Protein AF-A0A7V9P3T2-F1 (afdb_monomer_lite)

Sequence (241 aa):
MASIGWVALALAVVCHLAKGAVRARAWRNVLAAAYPDVPIRWRSAFGAYAAGVGLNSILPARIGDLVRLYLMRRRIPGASYPTLASSLLVEAIFDTLVSALLVAWAIDEGLFPWLDVLPRLPSIDWLWAFHHPRAATTIVAVALAAGIALFAWAARHIEAFGRRLAQGVTILRTPREYARRVLAWQLVEWPLRLATLGLFLHAFDMPATVRSTLLTQATQSVATALPLTLAGIGTEQALLV

Structure (mmCIF, N/CA/C/O backbone):
data_AF-A0A7V9P3T2-F1
#
_entry.id   AF-A0A7V9P3T2-F1
#
loop_
_atom_site.group_PDB
_atom_site.id
_atom_site.type_symbol
_atom_site.label_atom_id
_atom_site.label_alt_id
_atom_site.label_comp_id
_atom_site.label_asym_id
_atom_site.label_entity_id
_atom_site.label_seq_id
_atom_site.pdbx_PDB_ins_code
_atom_site.Cartn_x
_atom_site.Cartn_y
_atom_site.Cartn_z
_atom_site.occupancy
_atom_site.B_iso_or_equiv
_atom_site.auth_seq_id
_atom_site.auth_comp_id
_atom_site.auth_asym_id
_atom_site.auth_atom_id
_atom_site.pdbx_PDB_model_num
ATOM 1 N N . MET A 1 1 ? 15.319 10.388 -33.286 1.00 43.91 1 MET A N 1
ATOM 2 C CA . MET A 1 1 ? 14.045 10.959 -32.800 1.00 43.91 1 MET A CA 1
ATOM 3 C C . MET A 1 1 ? 13.223 9.780 -32.317 1.00 43.91 1 MET A C 1
ATOM 5 O O . MET A 1 1 ? 12.891 8.952 -33.151 1.00 43.91 1 MET A O 1
ATOM 9 N N . ALA A 1 2 ? 13.038 9.624 -31.004 1.00 53.84 2 ALA A N 1
ATOM 10 C CA . ALA A 1 2 ? 12.325 8.477 -30.438 1.00 53.84 2 ALA A CA 1
ATOM 11 C C . ALA A 1 2 ? 10.870 8.501 -30.926 1.00 53.84 2 ALA A C 1
ATOM 13 O O . ALA A 1 2 ? 10.113 9.420 -30.601 1.00 53.84 2 ALA A O 1
ATOM 14 N N . SER A 1 3 ? 10.503 7.551 -31.784 1.00 76.00 3 SER A N 1
ATOM 15 C CA . SER A 1 3 ? 9.126 7.369 -32.223 1.00 76.00 3 SER A CA 1
ATOM 16 C C . SER A 1 3 ? 8.380 6.696 -31.082 1.00 76.00 3 SER A C 1
ATOM 18 O O . SER A 1 3 ? 8.405 5.477 -30.967 1.00 76.00 3 SER A O 1
ATOM 20 N N . ILE A 1 4 ? 7.747 7.496 -30.222 1.00 81.38 4 ILE A N 1
ATOM 21 C CA . ILE A 1 4 ? 6.973 6.985 -29.087 1.00 81.38 4 ILE A CA 1
ATOM 22 C C . ILE A 1 4 ? 6.003 5.911 -29.587 1.00 81.38 4 ILE A C 1
ATOM 24 O O . ILE A 1 4 ? 5.176 6.159 -30.471 1.00 81.38 4 ILE A O 1
ATOM 28 N N . GLY A 1 5 ? 6.087 4.721 -28.994 1.00 88.44 5 GLY A N 1
ATOM 29 C CA . GLY A 1 5 ? 5.186 3.613 -29.276 1.00 88.44 5 GLY A CA 1
ATOM 30 C C . GLY A 1 5 ? 3.797 3.891 -28.706 1.00 88.44 5 GLY A C 1
ATOM 31 O O . GLY A 1 5 ? 3.447 3.382 -27.645 1.00 88.44 5 GLY A O 1
ATOM 32 N N . TRP A 1 6 ? 2.987 4.697 -29.399 1.00 91.50 6 TRP A N 1
ATOM 33 C CA . TRP A 1 6 ? 1.676 5.161 -28.917 1.00 91.50 6 TRP A CA 1
ATOM 34 C C . TRP A 1 6 ? 0.730 4.030 -28.497 1.00 91.50 6 TRP A C 1
ATOM 36 O O . TRP A 1 6 ? -0.017 4.179 -27.531 1.00 91.50 6 TRP A O 1
ATOM 46 N N . VAL A 1 7 ? 0.786 2.882 -29.179 1.00 93.19 7 VAL A N 1
ATOM 47 C CA . VAL A 1 7 ? -0.008 1.694 -28.824 1.00 93.19 7 VAL A CA 1
ATOM 48 C C . VAL A 1 7 ? 0.447 1.115 -27.484 1.00 93.19 7 VAL A C 1
ATOM 50 O O . VAL A 1 7 ? -0.381 0.880 -26.605 1.00 93.19 7 VAL A O 1
ATOM 53 N N . ALA A 1 8 ? 1.756 0.930 -27.297 1.00 91.69 8 ALA A N 1
ATOM 54 C CA . ALA A 1 8 ? 2.320 0.445 -26.041 1.00 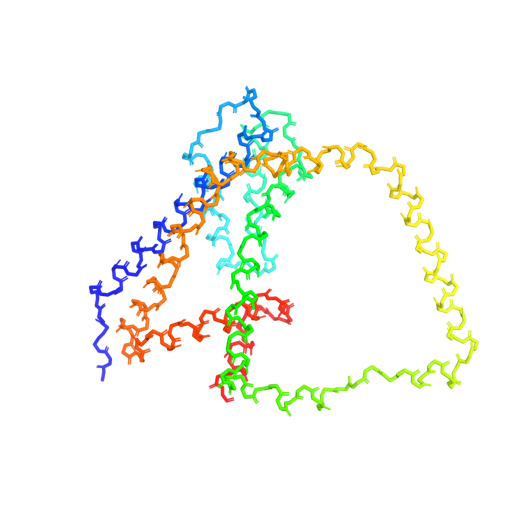91.69 8 ALA A CA 1
ATOM 55 C C . ALA A 1 8 ? 2.027 1.415 -24.889 1.00 91.69 8 ALA A C 1
ATOM 57 O O . ALA A 1 8 ? 1.647 0.982 -23.804 1.00 91.69 8 ALA A O 1
ATOM 58 N N . LEU A 1 9 ? 2.099 2.724 -25.151 1.00 93.62 9 LEU A N 1
ATOM 59 C CA . LEU A 1 9 ? 1.750 3.764 -24.188 1.00 93.62 9 LEU A CA 1
ATOM 60 C C . LEU A 1 9 ? 0.273 3.687 -23.773 1.00 93.62 9 LEU A C 1
ATOM 62 O O . LEU A 1 9 ? -0.038 3.699 -22.583 1.00 93.62 9 LEU A O 1
ATOM 66 N N . ALA A 1 10 ? -0.643 3.574 -24.737 1.00 95.31 10 ALA A N 1
ATOM 67 C CA . ALA A 1 10 ? -2.070 3.448 -24.454 1.00 95.31 10 ALA A CA 1
ATOM 68 C C . ALA A 1 10 ? -2.370 2.184 -23.632 1.00 95.31 10 ALA A C 1
ATOM 70 O O . ALA A 1 10 ? -3.098 2.249 -22.639 1.00 95.31 10 ALA A O 1
ATOM 71 N N . LEU A 1 11 ? -1.758 1.050 -23.988 1.00 95.56 11 LEU A N 1
ATOM 72 C CA . LEU A 1 11 ? -1.873 -0.191 -23.221 1.00 95.56 11 LEU A CA 1
ATOM 73 C C . LEU A 1 11 ? -1.298 -0.039 -21.806 1.00 95.56 11 LEU A C 1
ATOM 75 O O . LEU A 1 11 ? -1.935 -0.482 -20.852 1.00 95.56 11 LEU A O 1
ATOM 79 N N . ALA A 1 12 ? -0.156 0.639 -21.641 1.00 94.94 12 ALA A N 1
ATOM 80 C CA . ALA A 1 12 ? 0.434 0.912 -20.331 1.00 94.94 12 ALA A CA 1
ATOM 81 C C . ALA A 1 12 ? -0.528 1.712 -19.442 1.00 94.94 12 ALA A C 1
ATOM 83 O O . ALA A 1 12 ? -0.738 1.360 -18.281 1.00 94.94 12 ALA A O 1
ATOM 84 N N . VAL A 1 13 ? -1.173 2.746 -19.993 1.00 95.06 13 VAL A N 1
ATOM 85 C CA . VAL A 1 13 ? -2.175 3.552 -19.279 1.00 95.06 13 VAL A CA 1
ATOM 86 C C . VAL A 1 13 ? -3.391 2.709 -18.895 1.00 95.06 13 VAL A C 1
ATOM 88 O O . VAL A 1 13 ? -3.841 2.769 -17.750 1.00 95.06 13 VAL A O 1
ATOM 91 N N . VAL A 1 14 ? -3.906 1.878 -19.805 1.00 96.69 14 VAL A N 1
ATOM 92 C CA . VAL A 1 14 ? -5.032 0.977 -19.511 1.00 96.69 14 VAL A CA 1
ATOM 93 C C . VAL A 1 14 ? -4.665 -0.008 -18.398 1.00 96.69 14 VAL A C 1
ATOM 95 O O . VAL A 1 14 ? -5.421 -0.143 -17.434 1.00 96.69 14 VAL A O 1
ATOM 98 N N . CYS A 1 15 ? -3.491 -0.641 -18.471 1.00 95.94 15 CYS A N 1
ATOM 99 C CA . CYS A 1 15 ? -2.986 -1.522 -17.418 1.00 95.94 15 CYS A CA 1
ATOM 100 C C . CYS A 1 15 ? -2.821 -0.778 -16.087 1.00 95.94 15 CYS A C 1
ATOM 102 O O . CYS A 1 15 ? -3.213 -1.305 -15.045 1.00 95.94 15 CYS A O 1
ATOM 104 N N . HIS A 1 16 ? -2.328 0.463 -16.108 1.00 94.62 16 HIS A N 1
ATOM 105 C CA . HIS A 1 16 ? -2.166 1.288 -14.914 1.00 94.62 16 HIS A CA 1
ATOM 106 C C . HIS A 1 16 ? -3.511 1.588 -14.233 1.00 94.62 16 HIS A C 1
ATOM 108 O O . HIS A 1 16 ? -3.645 1.450 -13.013 1.00 94.62 16 HIS A O 1
ATOM 114 N N . LEU A 1 17 ? -4.530 1.954 -15.015 1.00 95.00 17 LEU A N 1
ATOM 115 C CA . LEU A 1 17 ? -5.881 2.205 -14.511 1.00 95.00 17 LEU A CA 1
ATOM 116 C C . LEU A 1 17 ? -6.535 0.917 -13.994 1.00 95.00 17 LEU A C 1
ATOM 118 O O . LEU A 1 17 ? -7.116 0.913 -12.905 1.00 95.00 17 LEU A O 1
ATOM 122 N N . ALA A 1 18 ? -6.390 -0.190 -14.729 1.00 96.25 18 ALA A N 1
ATOM 123 C CA . ALA A 1 18 ? -6.889 -1.503 -14.329 1.00 96.25 18 ALA A CA 1
ATOM 124 C C . ALA A 1 18 ? -6.252 -1.970 -13.011 1.00 96.25 18 ALA A C 1
ATOM 126 O O . ALA A 1 18 ? -6.956 -2.422 -12.106 1.00 96.25 18 ALA A O 1
ATOM 127 N N . LYS A 1 19 ? -4.939 -1.776 -12.855 1.00 95.00 19 LYS A N 1
ATOM 128 C CA . LYS A 1 19 ? -4.199 -2.038 -11.615 1.00 95.00 19 LYS A CA 1
ATOM 129 C C . LYS A 1 19 ? -4.803 -1.270 -10.438 1.00 95.00 19 LYS A C 1
ATOM 131 O O . LYS A 1 19 ? -5.097 -1.857 -9.398 1.00 95.00 19 LYS A O 1
ATOM 136 N N . GLY A 1 20 ? -5.062 0.030 -10.609 1.00 93.94 20 GLY A N 1
ATOM 137 C CA . GLY A 1 20 ? -5.717 0.855 -9.588 1.00 93.94 20 GLY A CA 1
ATOM 138 C C . GLY A 1 20 ? -7.140 0.389 -9.249 1.00 93.94 20 GLY A C 1
ATOM 139 O O . GLY A 1 20 ? -7.523 0.351 -8.079 1.00 93.94 20 GLY A O 1
ATOM 140 N N . ALA A 1 21 ? -7.913 -0.028 -10.253 1.00 95.44 21 ALA A N 1
ATOM 141 C CA . ALA A 1 21 ? -9.267 -0.561 -10.092 1.00 95.44 21 ALA A CA 1
ATOM 142 C C . ALA A 1 21 ? -9.299 -1.873 -9.288 1.00 95.44 21 ALA A C 1
ATOM 144 O O . ALA A 1 21 ? -10.095 -2.019 -8.349 1.00 95.44 21 ALA A O 1
ATOM 145 N N . VAL A 1 22 ? -8.400 -2.799 -9.625 1.00 96.06 22 VAL A N 1
ATOM 146 C CA . VAL A 1 22 ? -8.190 -4.071 -8.924 1.00 96.06 22 VAL A CA 1
ATOM 147 C C . VAL A 1 22 ? -7.754 -3.823 -7.482 1.00 96.06 22 VAL A C 1
ATOM 149 O O . VAL A 1 22 ? -8.324 -4.391 -6.549 1.00 96.06 22 VAL A O 1
ATOM 152 N N . ARG A 1 23 ? -6.817 -2.898 -7.269 1.00 94.69 23 ARG A N 1
ATOM 153 C CA . ARG A 1 23 ? -6.344 -2.548 -5.929 1.00 94.69 23 ARG A CA 1
ATOM 154 C C . ARG A 1 23 ? -7.435 -1.928 -5.061 1.00 94.69 23 ARG A C 1
ATOM 156 O O . ARG A 1 23 ? -7.653 -2.346 -3.927 1.00 94.69 23 ARG A O 1
ATOM 163 N N . ALA A 1 24 ? -8.229 -1.020 -5.623 1.00 95.00 24 ALA A N 1
ATOM 164 C CA . ALA A 1 24 ? -9.396 -0.475 -4.938 1.00 95.00 24 ALA A CA 1
ATOM 165 C C . ALA A 1 24 ? -10.433 -1.557 -4.580 1.00 95.00 24 ALA A C 1
ATOM 167 O O . ALA A 1 24 ? -11.120 -1.443 -3.560 1.00 95.00 24 ALA A O 1
ATOM 168 N N . ARG A 1 25 ? -10.557 -2.617 -5.395 1.00 96.31 25 ARG A N 1
ATOM 169 C CA . ARG A 1 25 ? -11.414 -3.776 -5.097 1.00 96.31 25 ARG A CA 1
ATOM 170 C C . ARG A 1 25 ? -10.887 -4.572 -3.905 1.00 96.31 25 ARG A C 1
ATOM 172 O O . ARG A 1 25 ? -11.691 -4.885 -3.025 1.00 96.31 25 ARG A O 1
ATOM 179 N N . ALA A 1 26 ? -9.582 -4.841 -3.856 1.00 95.62 26 ALA A N 1
ATOM 180 C CA . ALA A 1 26 ? -8.934 -5.516 -2.733 1.00 95.62 26 ALA A CA 1
ATOM 181 C C . ALA A 1 26 ? -9.177 -4.749 -1.424 1.00 95.62 26 ALA A C 1
ATOM 183 O O . ALA A 1 26 ? -9.746 -5.302 -0.481 1.00 95.62 26 ALA A O 1
ATOM 184 N N . TRP A 1 27 ? -8.887 -3.444 -1.404 1.00 95.44 27 TRP A N 1
ATOM 185 C CA . TRP A 1 27 ? -9.115 -2.613 -0.222 1.00 95.44 27 TRP A CA 1
ATOM 186 C C . TRP A 1 27 ? -10.574 -2.556 0.214 1.00 95.44 27 TRP A C 1
ATOM 188 O O . TRP A 1 27 ? -10.884 -2.677 1.397 1.00 95.44 27 TRP A O 1
ATOM 198 N N . ARG A 1 28 ? -11.502 -2.405 -0.739 1.00 96.12 28 ARG A N 1
ATOM 199 C CA . ARG A 1 28 ? -12.939 -2.423 -0.442 1.00 96.12 28 ARG A CA 1
ATOM 200 C C . ARG A 1 28 ? -13.341 -3.709 0.275 1.00 96.12 28 ARG A C 1
ATOM 202 O O . ARG A 1 28 ? -14.218 -3.660 1.131 1.00 96.12 28 ARG A O 1
ATOM 209 N N . ASN A 1 29 ? -12.737 -4.843 -0.073 1.00 96.25 29 ASN A N 1
ATOM 210 C CA . ASN A 1 29 ? -13.031 -6.118 0.570 1.00 96.25 29 ASN A CA 1
ATOM 211 C C . ASN A 1 29 ? -12.430 -6.207 1.983 1.00 96.25 29 ASN A C 1
ATOM 213 O O . ASN A 1 29 ? -13.098 -6.738 2.866 1.00 96.25 29 ASN A O 1
ATOM 217 N N . VAL A 1 30 ? -11.248 -5.622 2.224 1.00 95.25 30 VAL A N 1
ATOM 218 C CA . VAL A 1 30 ? -10.697 -5.451 3.585 1.00 95.25 30 VAL A CA 1
ATOM 219 C C . VAL A 1 30 ? -11.646 -4.604 4.437 1.00 95.25 30 VAL A C 1
ATOM 221 O O . VAL A 1 30 ? -12.038 -5.009 5.528 1.00 95.25 30 VAL A O 1
ATOM 224 N N . LEU A 1 31 ? -12.085 -3.456 3.915 1.00 95.06 31 LEU A N 1
ATOM 225 C CA . LEU A 1 31 ? -13.012 -2.572 4.621 1.00 95.06 31 LEU A CA 1
ATOM 226 C C . LEU A 1 31 ? -14.377 -3.223 4.866 1.00 95.06 31 LEU A C 1
ATOM 228 O O . LEU A 1 31 ? -14.964 -3.010 5.919 1.00 95.06 31 LEU A O 1
ATOM 232 N N . ALA A 1 32 ? -14.882 -4.018 3.919 1.00 94.69 32 ALA A N 1
ATOM 233 C CA . ALA A 1 32 ? -16.150 -4.730 4.074 1.00 94.69 32 ALA A CA 1
ATOM 234 C C . ALA A 1 32 ? -16.076 -5.815 5.160 1.00 94.69 32 ALA A C 1
ATOM 236 O O . ALA A 1 32 ? -17.080 -6.099 5.799 1.00 94.69 32 ALA A O 1
ATOM 237 N N . ALA A 1 33 ? -14.899 -6.401 5.390 1.00 94.00 33 ALA A N 1
ATOM 238 C CA . ALA A 1 33 ? -14.682 -7.304 6.517 1.00 94.00 33 ALA A CA 1
ATOM 239 C C . ALA A 1 33 ? -14.531 -6.556 7.853 1.00 94.00 33 ALA A C 1
ATOM 241 O O . ALA A 1 33 ? -14.942 -7.071 8.886 1.00 94.00 33 ALA A O 1
ATOM 242 N N . ALA A 1 34 ? -13.978 -5.338 7.843 1.00 93.25 34 ALA A N 1
ATOM 243 C CA . ALA A 1 34 ? -13.883 -4.490 9.034 1.00 93.25 34 ALA A CA 1
ATOM 244 C C . ALA A 1 34 ? -15.235 -3.861 9.441 1.00 93.25 34 ALA A C 1
ATOM 246 O O . ALA A 1 34 ? -15.457 -3.586 10.621 1.00 93.25 34 ALA A O 1
ATOM 247 N N . TYR A 1 35 ? -16.127 -3.626 8.473 1.00 94.25 35 TYR A N 1
ATOM 248 C CA . TYR A 1 35 ? -17.453 -3.025 8.650 1.00 94.25 35 TYR A CA 1
ATOM 249 C C . TYR A 1 35 ? -18.535 -3.878 7.960 1.00 94.25 35 TYR A C 1
ATOM 251 O O . TYR A 1 35 ? -19.027 -3.486 6.898 1.00 94.25 35 TYR A O 1
ATOM 259 N N . PRO A 1 36 ? -18.912 -5.037 8.535 1.00 91.56 36 PRO A N 1
ATOM 260 C CA . PRO A 1 36 ? -19.857 -5.965 7.906 1.00 91.56 36 PRO A CA 1
ATOM 261 C C . PRO A 1 36 ? -21.262 -5.370 7.730 1.00 91.56 36 PRO A C 1
ATOM 263 O O . PRO A 1 36 ? -21.936 -5.679 6.749 1.00 91.56 36 PRO A O 1
ATOM 266 N N . ASP A 1 37 ? -21.670 -4.465 8.622 1.00 91.81 37 ASP A N 1
ATOM 267 C CA . ASP A 1 37 ? -23.012 -3.865 8.627 1.00 91.81 37 ASP A CA 1
ATOM 268 C C . ASP A 1 37 ? -23.180 -2.721 7.613 1.00 91.81 37 ASP A C 1
ATOM 270 O O . ASP A 1 37 ? -24.283 -2.214 7.408 1.00 91.81 37 ASP A O 1
ATOM 274 N N . VAL A 1 38 ? -22.092 -2.281 6.965 1.00 91.50 38 VAL A N 1
ATOM 275 C CA . VAL A 1 38 ? -22.114 -1.141 6.041 1.00 91.50 38 VAL A CA 1
ATOM 276 C C . VAL A 1 38 ? -21.853 -1.611 4.607 1.00 91.50 38 VAL A C 1
ATOM 278 O O . VAL A 1 38 ? -20.759 -2.088 4.292 1.00 91.50 38 VAL A O 1
ATOM 281 N N . PRO A 1 39 ? -22.794 -1.413 3.664 1.00 90.38 39 PRO A N 1
ATOM 282 C CA . PRO A 1 39 ? -22.576 -1.778 2.270 1.00 90.38 39 PRO A CA 1
ATOM 283 C C . PRO A 1 39 ? -21.601 -0.806 1.585 1.00 90.38 39 PRO A C 1
ATOM 285 O O . PRO A 1 39 ? -21.973 0.260 1.091 1.00 90.38 39 PRO A O 1
ATOM 288 N N . ILE A 1 40 ? -20.327 -1.193 1.489 1.00 93.12 40 ILE A N 1
ATOM 289 C CA . ILE A 1 40 ? -19.298 -0.382 0.822 1.00 93.12 40 ILE A CA 1
ATOM 290 C C . ILE A 1 40 ? -19.362 -0.583 -0.695 1.00 93.12 40 ILE A C 1
ATOM 292 O O . ILE A 1 40 ? -19.045 -1.659 -1.217 1.00 93.12 40 ILE A O 1
ATOM 296 N N . ARG A 1 41 ? -19.736 0.475 -1.425 1.00 93.50 41 ARG A N 1
ATOM 297 C CA . ARG A 1 41 ? -19.789 0.488 -2.896 1.00 93.50 41 ARG A CA 1
ATOM 298 C C . ARG A 1 41 ? -18.379 0.547 -3.492 1.00 93.50 41 ARG A C 1
ATOM 300 O O . ARG A 1 41 ? -17.580 1.404 -3.124 1.00 93.50 41 ARG A O 1
ATOM 307 N N . TRP A 1 42 ? -18.093 -0.295 -4.488 1.00 93.94 42 TRP A N 1
ATOM 308 C CA . TRP A 1 42 ? -16.777 -0.320 -5.145 1.00 93.94 42 TRP A CA 1
ATOM 309 C C . TRP A 1 42 ? -16.389 1.028 -5.769 1.00 93.94 42 TRP A C 1
ATOM 311 O O . TRP A 1 42 ? -15.288 1.503 -5.526 1.00 93.94 42 TRP A O 1
ATOM 321 N N . ARG A 1 43 ? -17.321 1.704 -6.457 1.00 92.88 43 ARG A N 1
ATOM 322 C CA . ARG A 1 43 ? -17.104 3.052 -7.022 1.00 92.88 43 ARG A CA 1
ATOM 323 C C . ARG A 1 43 ? -16.627 4.081 -5.990 1.00 92.88 43 ARG A C 1
ATOM 325 O O . ARG A 1 43 ? -15.864 4.982 -6.313 1.00 92.88 43 ARG A O 1
ATOM 332 N N . SER A 1 44 ? -17.057 3.937 -4.737 1.00 91.94 44 SER A N 1
ATOM 333 C CA . SER A 1 44 ? -16.660 4.826 -3.648 1.00 91.94 44 SER A CA 1
ATOM 334 C C . SER A 1 44 ? -15.217 4.572 -3.212 1.00 91.94 44 SER A C 1
ATOM 336 O O . SER A 1 44 ? -14.480 5.532 -2.995 1.00 91.94 44 SER A O 1
ATOM 338 N N . ALA A 1 45 ? -14.818 3.300 -3.124 1.00 92.31 45 ALA A N 1
ATOM 339 C CA . ALA A 1 45 ? -13.438 2.901 -2.858 1.00 92.31 45 ALA A CA 1
ATOM 340 C C . ALA A 1 45 ? -12.506 3.267 -4.011 1.00 92.31 45 ALA A C 1
ATOM 342 O O . ALA A 1 45 ? -11.449 3.836 -3.767 1.00 92.31 45 ALA A O 1
ATOM 343 N N . PHE A 1 46 ? -12.933 3.032 -5.252 1.00 95.00 46 PHE A N 1
ATOM 344 C CA . PHE A 1 46 ? -12.181 3.412 -6.440 1.00 95.00 46 PHE A CA 1
ATOM 345 C C . PHE A 1 46 ? -11.975 4.923 -6.532 1.00 95.00 46 PHE A C 1
ATOM 347 O O . PHE A 1 46 ? -10.844 5.358 -6.685 1.00 95.00 46 PHE A O 1
ATOM 354 N N . GLY A 1 47 ? -13.021 5.734 -6.337 1.00 93.62 47 GLY A N 1
ATOM 355 C CA . GLY A 1 47 ? -12.877 7.193 -6.341 1.00 93.62 47 GLY A CA 1
ATOM 356 C C . GLY A 1 47 ? -11.949 7.712 -5.238 1.00 93.62 47 GLY A C 1
ATOM 357 O O . GLY A 1 47 ? -11.158 8.615 -5.482 1.00 93.62 47 GLY A O 1
ATOM 358 N N . ALA A 1 48 ? -11.994 7.118 -4.038 1.00 93.06 48 ALA A N 1
ATOM 359 C CA . ALA A 1 48 ? -11.067 7.472 -2.960 1.00 93.06 48 ALA A CA 1
ATOM 360 C C . ALA A 1 48 ? -9.622 7.048 -3.273 1.00 93.06 48 ALA A C 1
ATOM 362 O O . ALA A 1 48 ? -8.689 7.784 -2.970 1.00 93.06 48 ALA A O 1
ATOM 363 N N . TYR A 1 49 ? -9.443 5.882 -3.899 1.00 91.75 49 TYR A N 1
ATOM 364 C CA . TYR A 1 49 ? -8.141 5.387 -4.335 1.00 91.75 49 TYR A CA 1
ATOM 365 C C . TYR A 1 49 ? -7.547 6.262 -5.444 1.00 91.75 49 TYR A C 1
ATOM 367 O O . TYR A 1 49 ? -6.410 6.701 -5.330 1.00 91.75 49 TYR A O 1
ATOM 375 N N . ALA A 1 50 ? -8.332 6.570 -6.479 1.00 92.69 50 ALA A N 1
ATOM 376 C CA . ALA A 1 50 ? -7.925 7.418 -7.594 1.00 92.69 50 ALA A CA 1
ATOM 377 C C . ALA A 1 50 ? -7.556 8.833 -7.127 1.00 92.69 50 ALA A C 1
ATOM 379 O O . ALA A 1 50 ? -6.519 9.351 -7.531 1.00 92.69 50 ALA A O 1
ATOM 380 N N . ALA A 1 51 ? -8.344 9.424 -6.220 1.00 91.94 51 ALA A N 1
ATOM 381 C CA . ALA A 1 51 ? -8.013 10.709 -5.607 1.00 91.94 51 ALA A CA 1
ATOM 382 C C . ALA A 1 51 ? -6.695 10.648 -4.818 1.00 91.94 51 ALA A C 1
ATOM 384 O O . ALA A 1 51 ? -5.877 11.556 -4.921 1.00 91.94 51 ALA A O 1
ATOM 385 N N . GLY A 1 52 ? -6.463 9.565 -4.068 1.00 88.44 52 GLY A N 1
ATOM 386 C CA . GLY A 1 52 ? -5.210 9.366 -3.343 1.00 88.44 52 GLY A CA 1
ATOM 387 C C . GLY A 1 52 ? -4.003 9.219 -4.271 1.00 88.44 52 GLY A C 1
ATOM 388 O O . GLY A 1 52 ? -2.994 9.886 -4.070 1.00 88.44 52 GLY A O 1
ATOM 389 N N . VAL A 1 53 ? -4.112 8.407 -5.325 1.00 87.00 53 VAL A N 1
ATOM 390 C CA . VAL A 1 53 ? -3.043 8.241 -6.324 1.00 87.00 53 VAL A CA 1
ATOM 391 C C . VAL A 1 53 ? -2.746 9.556 -7.043 1.00 87.00 53 VAL A C 1
ATOM 393 O O . VAL A 1 53 ? -1.585 9.942 -7.123 1.00 87.00 53 VAL A O 1
ATOM 396 N N . GLY A 1 54 ? -3.777 10.270 -7.502 1.00 87.50 54 GLY A N 1
ATOM 397 C CA . GLY A 1 54 ? -3.605 11.560 -8.173 1.00 87.50 54 GLY A CA 1
ATOM 398 C C . GLY A 1 54 ? -3.032 12.643 -7.258 1.00 87.50 54 GLY A C 1
ATOM 399 O O . GLY A 1 54 ? -2.298 13.515 -7.710 1.00 87.50 54 GLY A O 1
ATOM 400 N N . LEU A 1 55 ? -3.307 12.585 -5.953 1.00 86.88 55 LEU A N 1
ATOM 401 C CA . LEU A 1 55 ? -2.681 13.512 -5.017 1.00 86.88 55 LEU A CA 1
ATOM 402 C C . LEU A 1 55 ? -1.228 13.132 -4.719 1.00 86.88 55 LEU A C 1
ATOM 404 O O . LEU A 1 55 ? -0.392 14.020 -4.605 1.00 86.88 55 LEU A O 1
ATOM 408 N N . ASN A 1 56 ? -0.907 11.838 -4.648 1.00 83.81 56 ASN A N 1
ATOM 409 C CA . ASN A 1 56 ? 0.468 11.363 -4.470 1.00 83.81 56 ASN A CA 1
ATOM 410 C C . ASN A 1 56 ? 1.384 11.710 -5.655 1.00 83.81 56 ASN A C 1
ATOM 412 O O . ASN A 1 56 ? 2.595 11.749 -5.471 1.00 83.81 56 ASN A O 1
ATOM 416 N N . SER A 1 57 ? 0.843 11.983 -6.849 1.00 83.06 57 SER A N 1
ATOM 417 C CA . SER A 1 57 ? 1.651 12.504 -7.963 1.00 83.06 57 SER A CA 1
ATOM 418 C C . SER A 1 57 ? 1.986 13.993 -7.840 1.00 83.06 57 SER A C 1
ATOM 420 O O . SER A 1 57 ? 2.836 14.476 -8.578 1.00 83.06 57 SER A O 1
ATOM 422 N N . ILE A 1 58 ? 1.323 14.726 -6.940 1.00 84.12 58 ILE A N 1
ATOM 423 C CA . ILE A 1 58 ? 1.533 16.169 -6.729 1.00 84.12 58 ILE A CA 1
ATOM 424 C C . ILE A 1 58 ? 2.248 16.421 -5.399 1.00 84.12 58 ILE A C 1
ATOM 426 O O . ILE A 1 58 ? 3.142 17.259 -5.318 1.00 84.12 58 ILE A O 1
ATOM 430 N N . LEU A 1 59 ? 1.839 15.713 -4.344 1.00 77.81 59 LEU A N 1
ATOM 431 C CA . LEU A 1 59 ? 2.294 15.934 -2.979 1.00 77.81 59 LEU A CA 1
ATOM 432 C C . LEU A 1 59 ? 3.202 14.793 -2.490 1.00 77.81 59 LEU A C 1
ATOM 434 O O . LEU A 1 59 ? 2.858 13.620 -2.662 1.00 77.81 59 LEU A O 1
ATOM 438 N N . PRO A 1 60 ? 4.324 15.114 -1.815 1.00 65.06 60 PRO A N 1
ATOM 439 C CA . PRO A 1 60 ? 5.222 14.115 -1.246 1.00 65.06 60 PRO A CA 1
ATOM 440 C C . PRO A 1 60 ? 4.623 13.434 0.001 1.00 65.06 60 PRO A C 1
ATOM 442 O O . PRO A 1 60 ? 3.517 13.738 0.445 1.00 65.06 60 PRO A O 1
ATOM 445 N N . ALA A 1 61 ? 5.375 12.497 0.587 1.00 65.19 61 ALA A N 1
ATOM 446 C CA . ALA A 1 61 ? 5.082 11.875 1.887 1.00 65.19 61 ALA A CA 1
ATOM 447 C C . ALA A 1 61 ? 3.738 11.119 1.991 1.00 65.19 61 ALA A C 1
ATOM 449 O O . ALA A 1 61 ? 3.158 11.019 3.070 1.00 65.19 61 ALA A O 1
ATOM 450 N N . ARG A 1 62 ? 3.245 10.551 0.881 1.00 73.25 62 ARG A N 1
ATOM 451 C CA . ARG A 1 62 ? 2.012 9.737 0.846 1.00 73.25 62 ARG A CA 1
ATOM 452 C C . ARG A 1 62 ? 0.765 10.479 1.353 1.00 73.25 62 ARG A C 1
ATOM 454 O O . ARG A 1 62 ? -0.172 9.857 1.857 1.00 73.25 62 ARG A O 1
ATOM 461 N N . ILE A 1 63 ? 0.715 11.806 1.203 1.00 78.69 63 ILE A N 1
ATOM 462 C CA . ILE A 1 63 ? -0.433 12.631 1.627 1.00 78.69 63 ILE A CA 1
ATOM 463 C C . ILE A 1 63 ? -1.739 12.172 0.952 1.00 78.69 63 ILE A C 1
ATOM 465 O O . ILE A 1 63 ? -2.817 12.241 1.549 1.00 78.69 63 ILE A O 1
ATOM 469 N N . GLY A 1 64 ? -1.658 11.616 -0.256 1.00 84.12 64 GLY A N 1
ATOM 470 C CA . GLY A 1 64 ? -2.788 10.998 -0.943 1.00 84.12 64 GLY A CA 1
ATOM 471 C C . GLY A 1 64 ? -3.455 9.863 -0.166 1.00 84.12 64 GLY A C 1
ATOM 472 O O . GLY A 1 64 ? -4.678 9.719 -0.232 1.00 84.12 64 GLY A O 1
ATOM 473 N N . ASP A 1 65 ? -2.712 9.107 0.645 1.00 86.25 65 ASP A N 1
ATOM 474 C CA . ASP A 1 65 ? -3.310 8.072 1.491 1.00 86.25 65 ASP A CA 1
ATOM 475 C C . ASP A 1 65 ? -4.164 8.677 2.608 1.00 86.25 65 ASP A C 1
ATOM 477 O O . ASP A 1 65 ? -5.236 8.152 2.908 1.00 86.25 65 ASP A O 1
ATOM 481 N N . LEU A 1 66 ? -3.767 9.823 3.171 1.00 88.88 66 LEU A N 1
ATOM 482 C CA . LEU A 1 66 ? -4.584 10.538 4.158 1.00 88.88 66 LEU A CA 1
ATOM 483 C C . LEU A 1 66 ? -5.908 11.000 3.548 1.00 88.88 66 LEU A C 1
ATOM 485 O O . LEU A 1 66 ? -6.960 10.861 4.175 1.00 88.88 66 LEU A O 1
ATOM 489 N N . VAL A 1 67 ? -5.885 11.482 2.304 1.00 91.50 67 VAL A N 1
ATOM 490 C CA . VAL A 1 67 ? -7.106 11.861 1.580 1.00 91.50 67 VAL A CA 1
ATOM 491 C C . VAL A 1 67 ? -7.983 10.648 1.303 1.00 91.50 67 VAL A C 1
ATOM 493 O O . VAL A 1 67 ? -9.192 10.695 1.539 1.00 91.50 67 VAL A O 1
ATOM 496 N N . ARG A 1 68 ? -7.393 9.526 0.888 1.00 92.69 68 ARG A N 1
ATOM 497 C CA . ARG A 1 68 ? -8.109 8.255 0.728 1.00 92.69 68 ARG A CA 1
ATOM 498 C C . ARG A 1 68 ? -8.798 7.829 2.033 1.00 92.69 68 ARG A C 1
ATOM 500 O O . ARG A 1 68 ? -9.976 7.458 2.002 1.00 92.69 68 ARG A O 1
ATOM 507 N N . LEU A 1 69 ? -8.110 7.924 3.175 1.00 92.31 69 LEU A N 1
ATOM 508 C CA . LEU A 1 69 ? -8.669 7.632 4.502 1.00 92.31 69 LEU A CA 1
ATOM 509 C C . LEU A 1 69 ? -9.801 8.599 4.872 1.00 92.31 69 LEU A C 1
ATOM 511 O O . LEU A 1 69 ? -10.870 8.163 5.297 1.00 92.31 69 LEU A O 1
ATOM 515 N N . TYR A 1 70 ? -9.599 9.898 4.666 1.00 93.31 70 TYR A N 1
ATOM 516 C CA . TYR A 1 70 ? -10.586 10.942 4.936 1.00 93.31 70 TYR A CA 1
ATOM 517 C C . TYR A 1 70 ? -11.876 10.754 4.127 1.00 93.31 70 TYR A C 1
ATOM 519 O O . TYR A 1 70 ? -12.981 10.774 4.681 1.00 93.31 70 TYR A O 1
ATOM 527 N N . LEU A 1 71 ? -11.750 10.507 2.819 1.00 94.19 71 LEU A N 1
ATOM 528 C CA . LEU A 1 71 ? -12.890 10.260 1.938 1.00 94.19 71 LEU A CA 1
ATOM 529 C C . LEU A 1 71 ? -13.670 9.024 2.383 1.00 94.19 71 LEU A C 1
ATOM 531 O O . LEU A 1 71 ? -14.901 9.039 2.384 1.00 94.19 71 LEU A O 1
ATOM 535 N N . MET A 1 72 ? -12.973 7.964 2.798 1.00 93.62 72 MET A N 1
ATOM 536 C CA . MET A 1 72 ? -13.626 6.740 3.251 1.00 93.62 72 MET A CA 1
ATOM 537 C C . MET A 1 72 ? -14.280 6.893 4.626 1.00 93.62 72 MET A C 1
ATOM 539 O O . MET A 1 72 ? -15.396 6.417 4.833 1.00 93.62 72 MET A O 1
ATOM 543 N N . ARG A 1 73 ? -13.655 7.643 5.539 1.00 93.75 73 ARG A N 1
ATOM 544 C CA . ARG A 1 73 ? -14.204 7.966 6.862 1.00 93.75 73 ARG A CA 1
ATOM 545 C C . ARG A 1 73 ? -15.551 8.680 6.784 1.00 93.75 73 ARG A C 1
ATOM 547 O O . ARG A 1 73 ? -16.407 8.429 7.630 1.00 93.75 73 ARG A O 1
ATOM 554 N N . ARG A 1 74 ? -15.739 9.550 5.785 1.00 92.50 74 ARG A N 1
ATOM 555 C CA . ARG A 1 74 ? -17.017 10.234 5.511 1.00 92.50 74 ARG A CA 1
ATOM 556 C C . ARG A 1 74 ? -18.076 9.320 4.892 1.00 92.50 74 ARG A C 1
ATOM 558 O O . ARG A 1 74 ? -19.260 9.614 4.994 1.00 92.50 74 ARG A O 1
ATOM 565 N N . ARG A 1 75 ? -17.663 8.236 4.231 1.00 90.31 75 ARG A N 1
ATOM 566 C CA . ARG A 1 75 ? -18.554 7.307 3.515 1.00 90.31 75 ARG A CA 1
ATOM 567 C C . ARG A 1 75 ? -19.018 6.134 4.378 1.00 90.31 75 ARG A C 1
ATOM 569 O O . ARG A 1 75 ? -20.043 5.542 4.060 1.00 90.31 75 ARG A O 1
ATOM 576 N N . ILE A 1 76 ? -18.267 5.784 5.421 1.00 91.50 76 ILE A N 1
ATOM 577 C CA . ILE A 1 76 ? -18.566 4.667 6.322 1.00 91.50 76 ILE A CA 1
ATOM 578 C C . ILE A 1 76 ? -19.009 5.232 7.684 1.00 91.50 76 ILE A C 1
ATOM 580 O O . ILE A 1 76 ? -18.174 5.771 8.424 1.00 91.50 76 ILE A O 1
ATOM 584 N N . PRO A 1 77 ? -20.305 5.131 8.037 1.00 89.69 77 PRO A N 1
ATOM 585 C CA . PRO A 1 77 ? -20.797 5.524 9.354 1.00 89.69 77 PRO A CA 1
ATOM 586 C C . PRO A 1 77 ? -20.066 4.762 10.463 1.00 89.69 77 PRO A C 1
ATOM 588 O O . PRO A 1 77 ? -19.786 3.575 10.330 1.00 89.69 77 PRO A O 1
ATOM 591 N N . GLY A 1 78 ? -19.705 5.453 11.546 1.00 87.00 78 GLY A N 1
ATOM 592 C CA . GLY A 1 78 ? -18.985 4.837 12.668 1.00 87.00 78 GLY A CA 1
ATOM 593 C C . GLY A 1 78 ? -17.529 4.442 12.387 1.00 87.00 78 GLY A C 1
ATOM 594 O O . GLY A 1 78 ? -16.871 3.917 13.284 1.00 87.00 78 GLY A O 1
ATOM 595 N N . ALA A 1 79 ? -16.987 4.713 11.190 1.00 91.06 79 ALA A N 1
ATOM 596 C CA . ALA A 1 79 ? -15.593 4.390 10.913 1.00 91.06 79 ALA A CA 1
ATOM 597 C C . ALA A 1 79 ? -14.621 5.158 11.817 1.00 91.06 79 ALA A C 1
ATOM 599 O O . ALA A 1 79 ? -14.941 6.211 12.360 1.00 91.06 79 ALA A O 1
ATOM 600 N N . SER A 1 80 ? -13.401 4.656 11.979 1.00 90.88 80 SER A N 1
ATOM 601 C CA . SER A 1 80 ? -12.363 5.340 12.751 1.00 90.88 80 SER A CA 1
ATOM 602 C C . SER A 1 80 ? -11.072 5.409 11.942 1.00 90.88 80 SER A C 1
ATOM 604 O O . SER A 1 80 ? -10.765 4.480 11.196 1.00 90.88 80 SER A O 1
ATOM 606 N N . TYR A 1 81 ? -10.309 6.501 12.066 1.00 88.81 81 TYR A N 1
ATOM 607 C CA . TYR A 1 81 ? -9.016 6.617 11.382 1.00 88.81 81 TYR A CA 1
ATOM 608 C C . TYR A 1 81 ? -8.063 5.455 11.702 1.00 88.81 81 TYR A C 1
ATOM 610 O O . TYR A 1 81 ? -7.481 4.936 10.756 1.00 88.81 81 TYR A O 1
ATOM 618 N N . PRO A 1 82 ? -7.953 4.965 12.957 1.00 86.50 82 PRO A N 1
ATOM 619 C CA . PRO A 1 82 ? -7.128 3.794 13.255 1.00 86.50 82 PRO A CA 1
ATOM 620 C C . PRO A 1 82 ? -7.564 2.536 12.491 1.00 86.50 82 PRO A C 1
ATOM 622 O O . PRO A 1 82 ? -6.724 1.830 11.938 1.00 86.50 82 PRO A O 1
ATOM 625 N N . THR A 1 83 ? -8.869 2.268 12.391 1.00 90.44 83 THR A N 1
ATOM 626 C CA . THR A 1 83 ? -9.393 1.114 11.635 1.00 90.44 83 THR A CA 1
ATOM 627 C C . THR A 1 83 ? -9.109 1.236 10.141 1.00 90.44 83 THR A C 1
ATOM 629 O O . THR A 1 83 ? -8.683 0.281 9.498 1.00 90.44 83 THR A O 1
ATOM 632 N N . LEU A 1 84 ? -9.301 2.428 9.573 1.00 91.88 84 LEU A N 1
ATOM 633 C CA . LEU A 1 84 ? -9.021 2.656 8.159 1.00 91.88 84 LEU A CA 1
ATOM 634 C C . LEU A 1 84 ? -7.512 2.594 7.870 1.00 91.88 84 LEU A C 1
ATOM 636 O O . LEU A 1 84 ? -7.115 1.978 6.887 1.00 91.88 84 LEU A O 1
ATOM 640 N N . ALA A 1 85 ? -6.666 3.159 8.732 1.00 87.19 85 ALA A N 1
ATOM 641 C CA . ALA A 1 85 ? -5.212 3.108 8.583 1.00 87.19 85 ALA A CA 1
ATOM 642 C C . ALA A 1 85 ? -4.676 1.672 8.700 1.00 87.19 85 ALA A C 1
ATOM 644 O O . ALA A 1 85 ? -3.908 1.225 7.854 1.00 87.19 85 ALA A O 1
ATOM 645 N N . SER A 1 86 ? -5.143 0.908 9.690 1.00 82.75 86 SER A N 1
ATOM 646 C CA . SER A 1 86 ? -4.774 -0.508 9.838 1.00 82.75 86 SER A CA 1
ATOM 647 C C . SER A 1 86 ? -5.256 -1.379 8.674 1.00 82.75 86 SER A C 1
ATOM 649 O O . SER A 1 86 ? -4.558 -2.314 8.294 1.00 82.75 86 SER A O 1
ATOM 651 N N . SER A 1 87 ? -6.376 -1.039 8.024 1.00 91.12 87 SER A N 1
ATOM 652 C CA . SER A 1 87 ? -6.798 -1.723 6.791 1.00 91.12 87 SER A CA 1
ATOM 653 C C . SER A 1 87 ? -5.810 -1.544 5.626 1.00 91.12 87 SER A C 1
ATOM 655 O O . SER A 1 87 ? -5.704 -2.429 4.781 1.00 91.12 87 SER A O 1
ATOM 657 N N . LEU A 1 88 ? -5.054 -0.436 5.588 1.00 86.44 88 LEU A N 1
ATOM 658 C CA . LEU A 1 88 ? -3.993 -0.232 4.594 1.00 86.44 88 LEU A CA 1
ATOM 659 C C . LEU A 1 88 ? -2.779 -1.126 4.872 1.00 86.44 88 LEU A C 1
ATOM 661 O O . LEU A 1 88 ? -2.120 -1.560 3.930 1.00 86.44 88 LEU A O 1
ATOM 665 N N . LEU A 1 89 ? -2.502 -1.442 6.145 1.00 79.94 89 LEU A N 1
ATOM 666 C CA . LEU A 1 89 ? -1.438 -2.385 6.509 1.00 79.94 89 LEU A CA 1
ATOM 667 C C . LEU A 1 89 ? -1.737 -3.785 5.971 1.00 79.94 89 LEU A C 1
ATOM 669 O O . LEU A 1 89 ? -0.825 -4.449 5.495 1.00 79.94 89 LEU A O 1
ATOM 673 N N . VAL A 1 90 ? -3.007 -4.207 5.979 1.00 85.50 90 VAL A N 1
ATOM 674 C CA . VAL A 1 90 ? -3.420 -5.492 5.390 1.00 85.50 90 VAL A CA 1
ATOM 675 C C . VAL A 1 90 ? -3.024 -5.581 3.919 1.00 85.50 90 VAL A C 1
ATOM 677 O O . VAL A 1 90 ? -2.501 -6.605 3.492 1.00 85.50 90 VAL A O 1
ATOM 680 N N . GLU A 1 91 ? -3.239 -4.510 3.150 1.00 82.75 91 GLU A N 1
ATOM 681 C CA . GLU A 1 91 ? -2.797 -4.470 1.754 1.00 82.75 91 GLU A CA 1
ATOM 682 C C . GLU A 1 91 ? -1.267 -4.508 1.659 1.00 82.75 91 GLU A C 1
ATOM 684 O O . GLU A 1 91 ? -0.716 -5.256 0.855 1.00 82.75 91 GLU A O 1
ATOM 689 N N . ALA A 1 92 ? -0.582 -3.744 2.513 1.00 80.44 92 ALA A N 1
ATOM 690 C CA . ALA A 1 92 ? 0.869 -3.633 2.487 1.00 80.44 92 ALA A CA 1
ATOM 691 C C . ALA A 1 92 ? 1.591 -4.954 2.795 1.00 80.44 92 ALA A C 1
ATOM 693 O O . ALA A 1 92 ? 2.660 -5.170 2.242 1.00 80.44 92 ALA A O 1
ATOM 694 N N . ILE A 1 93 ? 1.035 -5.848 3.625 1.00 80.50 93 ILE A N 1
ATOM 695 C CA . ILE A 1 93 ? 1.699 -7.112 4.006 1.00 80.50 93 ILE A CA 1
ATOM 696 C C . ILE A 1 93 ? 2.122 -7.911 2.773 1.00 80.50 93 ILE A C 1
ATOM 698 O O . ILE A 1 93 ? 3.291 -8.265 2.639 1.00 80.50 93 ILE A O 1
ATOM 702 N N . PHE A 1 94 ? 1.187 -8.180 1.861 1.00 83.69 94 PHE A N 1
ATOM 703 C CA . PHE A 1 94 ? 1.492 -8.973 0.675 1.00 83.69 94 PHE A CA 1
ATOM 704 C C . PHE A 1 94 ? 2.468 -8.253 -0.260 1.00 83.69 94 PHE A C 1
ATOM 706 O O . PHE A 1 94 ? 3.426 -8.860 -0.730 1.00 83.69 94 PHE A O 1
ATOM 713 N N . ASP A 1 95 ? 2.270 -6.955 -0.494 1.00 83.50 95 ASP A N 1
ATOM 714 C CA . ASP A 1 95 ? 3.143 -6.202 -1.398 1.00 83.50 95 ASP A CA 1
ATOM 715 C C . ASP A 1 95 ? 4.567 -6.096 -0.875 1.00 83.50 95 ASP A C 1
ATOM 717 O O . ASP A 1 95 ? 5.511 -6.185 -1.657 1.00 83.50 95 ASP A O 1
ATOM 721 N N . THR A 1 96 ? 4.722 -5.911 0.436 1.00 74.62 96 THR A N 1
ATOM 722 C CA . THR A 1 96 ? 6.023 -5.876 1.097 1.00 74.62 96 THR A CA 1
ATOM 723 C C . THR A 1 96 ? 6.699 -7.232 0.996 1.00 74.62 96 THR A C 1
ATOM 725 O O . THR A 1 96 ? 7.883 -7.274 0.690 1.00 74.62 96 THR A O 1
ATOM 728 N N . LEU A 1 97 ? 5.970 -8.339 1.176 1.00 79.88 97 LEU A N 1
ATOM 729 C CA . LEU A 1 97 ? 6.530 -9.683 1.013 1.00 79.88 97 LEU A CA 1
ATOM 730 C C . LEU A 1 97 ? 7.013 -9.928 -0.420 1.00 79.88 97 LEU A C 1
ATOM 732 O O . LEU A 1 97 ? 8.158 -10.322 -0.614 1.00 79.88 97 LEU A O 1
ATOM 736 N N . VAL A 1 98 ? 6.180 -9.656 -1.429 1.00 84.19 98 VAL A N 1
ATOM 737 C CA . VAL A 1 98 ? 6.569 -9.849 -2.837 1.00 84.19 98 VAL A CA 1
ATOM 738 C C . VAL A 1 98 ? 7.710 -8.908 -3.227 1.00 84.19 98 VAL A C 1
ATOM 740 O O . VAL A 1 98 ? 8.655 -9.331 -3.886 1.00 84.19 98 VAL A O 1
ATOM 743 N N . SER A 1 99 ? 7.672 -7.655 -2.771 1.00 76.94 99 SER A N 1
ATOM 744 C CA . SER A 1 99 ? 8.759 -6.697 -2.990 1.00 76.94 99 SER A CA 1
ATOM 745 C C . SER A 1 99 ? 10.055 -7.138 -2.319 1.00 76.94 99 SER A C 1
ATOM 747 O O . SER A 1 99 ? 11.109 -7.018 -2.926 1.00 76.94 99 SER A O 1
ATOM 749 N N . ALA A 1 100 ? 9.994 -7.663 -1.095 1.00 73.75 100 ALA A N 1
ATOM 750 C CA . ALA A 1 100 ? 11.164 -8.160 -0.380 1.00 73.75 100 ALA A CA 1
ATOM 751 C C . ALA A 1 100 ? 11.772 -9.375 -1.085 1.00 73.75 100 ALA A C 1
ATOM 753 O O . ALA A 1 100 ? 12.986 -9.429 -1.239 1.00 73.75 100 ALA A O 1
ATOM 754 N N . LEU A 1 101 ? 10.945 -10.308 -1.572 1.00 80.62 101 LEU A N 1
ATOM 755 C CA . LEU A 1 101 ? 11.410 -11.441 -2.378 1.00 80.62 101 LEU A CA 1
ATOM 756 C C . LEU A 1 101 ? 12.064 -10.976 -3.684 1.00 80.62 101 LEU A C 1
ATOM 758 O O . LEU A 1 101 ? 13.117 -11.482 -4.056 1.00 80.62 101 LEU A O 1
ATOM 762 N N . LEU A 1 102 ? 11.470 -9.987 -4.355 1.00 82.56 102 LEU A N 1
ATOM 763 C CA . LEU A 1 102 ? 12.017 -9.418 -5.584 1.00 82.56 102 LEU A CA 1
ATOM 764 C C . LEU A 1 102 ? 13.354 -8.702 -5.346 1.00 82.56 102 LEU A C 1
ATOM 766 O O . LEU A 1 102 ? 14.286 -8.858 -6.128 1.00 82.56 102 LEU A O 1
ATOM 770 N N . VAL A 1 103 ? 13.457 -7.935 -4.260 1.00 74.50 103 VAL A N 1
ATOM 771 C CA . VAL A 1 103 ? 14.699 -7.272 -3.844 1.00 74.50 103 VAL A CA 1
ATOM 772 C C . VAL A 1 103 ? 15.756 -8.308 -3.466 1.00 74.50 103 VAL A C 1
ATOM 774 O O . VAL A 1 103 ? 16.893 -8.175 -3.898 1.00 74.50 103 VAL A O 1
ATOM 777 N N . ALA A 1 104 ? 15.395 -9.358 -2.724 1.00 72.56 104 ALA A N 1
ATOM 778 C CA . ALA A 1 104 ? 16.313 -10.440 -2.371 1.00 72.56 104 ALA A CA 1
ATOM 779 C C . ALA A 1 104 ? 16.858 -11.156 -3.615 1.00 72.56 104 ALA A C 1
ATOM 781 O O . ALA A 1 104 ? 18.062 -11.368 -3.710 1.00 72.56 104 ALA A O 1
ATOM 782 N N . TRP A 1 105 ? 15.999 -11.447 -4.597 1.00 83.12 105 TRP A N 1
ATOM 783 C CA . TRP A 1 105 ? 16.423 -11.986 -5.891 1.00 83.12 105 TRP A CA 1
ATOM 784 C C . TRP A 1 105 ? 17.377 -11.036 -6.634 1.00 83.12 105 TRP A C 1
ATOM 786 O O . TRP A 1 105 ? 18.402 -11.468 -7.147 1.00 83.12 105 TRP A O 1
ATOM 796 N N . ALA A 1 106 ? 17.088 -9.731 -6.656 1.00 76.00 106 ALA A N 1
ATOM 797 C CA . ALA A 1 106 ? 17.966 -8.754 -7.301 1.00 76.00 106 ALA A CA 1
ATOM 798 C C . ALA A 1 106 ? 19.340 -8.633 -6.607 1.00 76.00 106 ALA A C 1
ATOM 800 O O . ALA A 1 106 ? 20.346 -8.404 -7.280 1.00 76.00 106 ALA A O 1
ATOM 801 N N . ILE A 1 107 ? 19.393 -8.805 -5.280 1.00 72.31 107 ILE A N 1
ATOM 802 C CA . ILE A 1 107 ? 20.647 -8.860 -4.512 1.00 72.31 107 ILE A CA 1
ATOM 803 C C . ILE A 1 107 ? 21.450 -10.115 -4.876 1.00 72.31 107 ILE A C 1
ATOM 805 O O . ILE A 1 107 ? 22.646 -10.001 -5.128 1.00 72.31 107 ILE A O 1
ATOM 809 N N . ASP A 1 108 ? 20.803 -11.282 -4.927 1.00 73.31 108 ASP A N 1
ATOM 810 C CA . ASP A 1 108 ? 21.438 -12.569 -5.259 1.00 73.31 108 ASP A CA 1
ATOM 811 C C . ASP A 1 108 ? 22.082 -12.556 -6.658 1.00 73.31 108 ASP A C 1
ATOM 813 O O . ASP A 1 108 ? 23.199 -13.024 -6.853 1.00 73.31 108 ASP A O 1
ATOM 817 N N . GLU A 1 109 ? 21.429 -11.900 -7.616 1.00 77.69 109 GLU A N 1
ATOM 818 C CA . GLU A 1 109 ? 21.926 -11.710 -8.985 1.00 77.69 109 GLU A CA 1
ATOM 819 C C . GLU A 1 109 ? 23.021 -10.626 -9.116 1.00 77.69 109 GLU A C 1
ATOM 821 O O . GLU A 1 109 ? 23.488 -10.344 -10.224 1.00 77.69 109 GLU A O 1
ATOM 826 N N . GLY A 1 110 ? 23.414 -9.970 -8.016 1.00 68.25 110 GLY A N 1
ATOM 827 C CA . GLY A 1 110 ? 24.434 -8.913 -8.013 1.00 68.25 110 GLY A CA 1
ATOM 828 C C . GLY A 1 110 ? 24.015 -7.645 -8.764 1.00 68.25 110 GLY A C 1
ATOM 829 O O . GLY A 1 110 ? 24.857 -6.912 -9.278 1.00 68.25 110 GLY A O 1
ATOM 830 N N . LEU A 1 111 ? 22.709 -7.379 -8.867 1.00 69.44 111 LEU A N 1
ATOM 831 C CA . LEU A 1 111 ? 22.161 -6.333 -9.736 1.00 69.44 111 LEU A CA 1
ATOM 832 C C . LEU A 1 111 ? 22.106 -4.936 -9.100 1.00 69.44 111 LEU A C 1
ATOM 834 O O . LEU A 1 111 ? 21.662 -3.982 -9.741 1.00 69.44 111 LEU A O 1
ATOM 838 N N . PHE A 1 112 ? 22.557 -4.806 -7.852 1.00 64.12 112 PHE A N 1
ATOM 839 C CA . PHE A 1 112 ? 22.561 -3.558 -7.096 1.00 64.12 112 PHE A CA 1
ATOM 840 C C . PHE A 1 112 ? 23.994 -3.052 -6.848 1.00 64.12 112 PHE A C 1
ATOM 842 O O . PHE A 1 112 ? 24.572 -3.344 -5.800 1.00 64.12 112 PHE A O 1
ATOM 849 N N . PRO A 1 113 ? 24.565 -2.252 -7.775 1.00 56.69 113 PRO A N 1
ATOM 850 C CA . PRO A 1 113 ? 25.954 -1.775 -7.701 1.00 56.69 113 PRO A CA 1
ATOM 851 C C . PRO A 1 113 ? 26.261 -0.840 -6.514 1.00 56.69 113 PRO A C 1
ATOM 853 O O . PRO A 1 113 ? 27.418 -0.567 -6.216 1.00 56.69 113 PRO A O 1
ATOM 856 N N . TRP A 1 114 ? 25.250 -0.344 -5.797 1.00 57.03 114 TRP A N 1
ATOM 857 C CA . TRP A 1 114 ? 25.430 0.527 -4.626 1.00 57.03 114 TRP A CA 1
ATOM 858 C C . TRP A 1 114 ? 25.626 -0.225 -3.305 1.00 57.03 114 TRP A C 1
ATOM 860 O O . TRP A 1 114 ? 25.949 0.407 -2.295 1.00 57.03 114 TRP A O 1
ATOM 870 N N . LEU A 1 115 ? 25.436 -1.552 -3.265 1.00 53.34 115 LEU A N 1
ATOM 871 C CA . LEU A 1 115 ? 25.734 -2.332 -2.056 1.00 53.34 115 LEU A CA 1
ATOM 872 C C . LEU A 1 115 ? 27.222 -2.221 -1.676 1.00 53.34 115 LEU A C 1
ATOM 874 O O . LEU A 1 115 ? 27.548 -2.208 -0.492 1.00 53.34 115 LEU A O 1
ATOM 878 N N . ASP A 1 116 ? 28.093 -1.988 -2.660 1.00 54.53 116 ASP A N 1
ATOM 879 C CA . ASP A 1 116 ? 29.531 -1.731 -2.490 1.00 54.53 116 ASP A CA 1
ATOM 880 C C . ASP A 1 116 ? 29.848 -0.349 -1.872 1.00 54.53 116 ASP A C 1
ATOM 882 O O . ASP A 1 116 ? 30.997 -0.039 -1.524 1.00 54.53 116 ASP A O 1
ATOM 886 N N . VAL A 1 117 ? 28.832 0.510 -1.735 1.00 53.00 117 VAL A N 1
ATOM 887 C CA . VAL A 1 117 ? 28.926 1.870 -1.180 1.00 53.00 117 VAL A CA 1
ATOM 888 C C . VAL A 1 117 ? 28.368 1.940 0.250 1.00 53.00 117 VAL A C 1
ATOM 890 O O . VAL A 1 117 ? 28.775 2.816 1.013 1.00 53.00 117 VAL A O 1
ATOM 893 N N . LEU A 1 118 ? 27.529 0.982 0.675 1.00 51.72 118 LEU A N 1
ATOM 894 C CA . LEU A 1 118 ? 27.034 0.873 2.061 1.00 51.72 118 LEU A CA 1
ATOM 895 C C . LEU A 1 118 ? 28.152 0.852 3.127 1.00 51.72 118 LEU A C 1
ATOM 897 O O . LEU A 1 118 ? 27.980 1.527 4.143 1.00 51.72 118 LEU A O 1
ATOM 901 N N . PRO A 1 119 ? 29.310 0.184 2.923 1.00 54.22 119 PRO A N 1
ATOM 902 C CA . PRO A 1 119 ? 30.419 0.208 3.883 1.00 54.22 119 PRO A CA 1
ATOM 903 C C . PRO A 1 119 ? 31.087 1.583 4.051 1.00 54.22 119 PRO A C 1
ATOM 905 O O . PRO A 1 119 ? 31.895 1.753 4.958 1.00 54.22 119 PRO A O 1
ATOM 908 N N . ARG A 1 120 ? 30.799 2.550 3.165 1.00 48.50 120 ARG A N 1
ATOM 909 C CA . ARG A 1 120 ? 31.390 3.903 3.163 1.00 48.50 120 ARG A CA 1
ATOM 910 C C . ARG A 1 120 ? 30.454 4.971 3.720 1.00 48.50 120 ARG A C 1
ATOM 912 O O . ARG A 1 120 ? 30.849 6.132 3.812 1.00 48.50 120 ARG A O 1
ATOM 919 N N . LEU A 1 121 ? 29.220 4.608 4.070 1.00 44.88 121 LEU A N 1
ATOM 920 C CA . LEU A 1 121 ? 28.358 5.499 4.835 1.00 44.88 121 LEU A CA 1
ATOM 921 C C . LEU A 1 121 ? 28.954 5.667 6.237 1.00 44.88 121 LEU A C 1
ATOM 923 O O . LEU A 1 121 ? 29.472 4.690 6.781 1.00 44.88 121 LEU A O 1
ATOM 927 N N . PRO A 1 122 ? 28.895 6.874 6.830 1.00 44.16 122 PRO A N 1
ATOM 928 C CA . PRO A 1 122 ? 29.375 7.090 8.185 1.00 44.16 122 PRO A CA 1
ATOM 929 C C . PRO A 1 122 ? 28.654 6.117 9.119 1.00 44.16 122 PRO A C 1
ATOM 931 O O . PRO A 1 122 ? 27.455 6.239 9.377 1.00 44.16 122 PRO A O 1
ATOM 934 N N . SER A 1 123 ? 29.386 5.105 9.579 1.00 48.31 123 SER A N 1
ATOM 935 C CA . SER A 1 123 ? 28.926 4.174 10.594 1.00 48.31 123 SER A CA 1
ATOM 936 C C . SER A 1 123 ? 28.575 4.981 11.835 1.00 48.31 123 SER A C 1
ATOM 938 O O . SER A 1 123 ? 29.358 5.836 12.247 1.00 48.31 123 SER A O 1
ATOM 940 N N . ILE A 1 124 ? 27.409 4.717 12.427 1.00 45.03 124 ILE A N 1
ATOM 941 C CA . ILE A 1 124 ? 27.057 5.254 13.744 1.00 45.03 124 ILE A CA 1
ATOM 9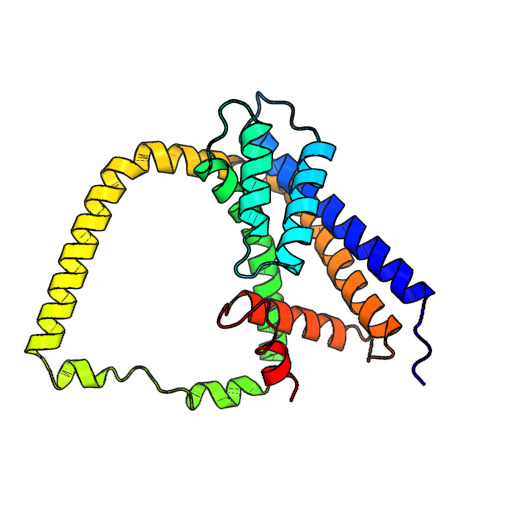42 C C . ILE A 1 124 ? 28.222 4.935 14.682 1.00 45.03 124 ILE A C 1
ATOM 944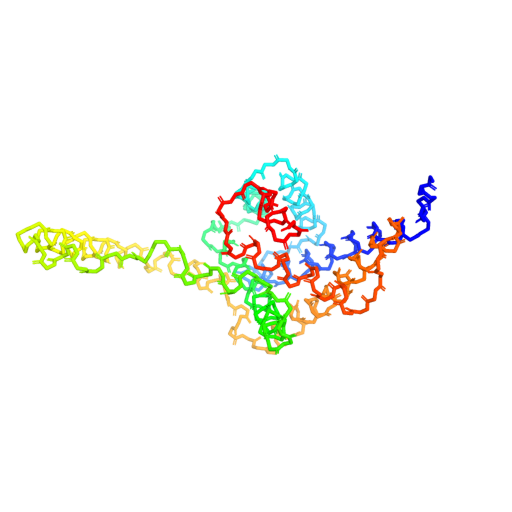 O O . ILE A 1 124 ? 28.542 3.766 14.905 1.00 45.03 124 ILE A O 1
ATOM 948 N N . ASP A 1 125 ? 28.888 5.982 15.164 1.00 49.97 125 ASP A N 1
ATOM 949 C CA . ASP A 1 125 ? 30.109 5.861 15.946 1.00 49.97 125 ASP A CA 1
ATOM 950 C C . ASP A 1 125 ? 29.746 5.445 17.376 1.00 49.97 125 ASP A C 1
ATOM 952 O O . ASP A 1 125 ? 29.584 6.264 18.284 1.00 49.97 125 ASP A O 1
ATOM 956 N N . TRP A 1 126 ? 29.535 4.141 17.574 1.00 48.84 126 TRP A N 1
ATOM 957 C CA . TRP A 1 126 ? 29.192 3.556 18.874 1.00 48.84 126 TRP A CA 1
ATOM 958 C C . TRP A 1 126 ? 30.267 3.839 19.943 1.00 48.84 126 TRP A C 1
ATOM 960 O O . TRP A 1 126 ? 29.975 3.754 21.138 1.00 48.84 126 TRP A O 1
ATOM 970 N N . LEU A 1 127 ? 31.483 4.243 19.538 1.00 52.03 127 LEU A N 1
ATOM 971 C CA . LEU A 1 127 ? 32.562 4.674 20.433 1.00 52.03 127 LEU A CA 1
ATOM 972 C C . LEU A 1 127 ? 32.288 6.017 21.131 1.00 52.03 127 LEU A C 1
ATOM 974 O O . LEU A 1 127 ? 32.819 6.247 22.219 1.00 52.03 127 LEU A O 1
ATOM 978 N N . TRP A 1 128 ? 31.420 6.882 20.591 1.00 62.50 128 TRP A N 1
ATOM 979 C CA . TRP A 1 128 ? 31.050 8.154 21.231 1.00 62.50 128 TRP A CA 1
ATOM 980 C C . TRP A 1 128 ? 30.496 7.956 22.654 1.00 62.50 128 TRP A C 1
ATOM 982 O O . TRP A 1 128 ? 30.825 8.715 23.573 1.00 62.50 128 TRP A O 1
ATOM 992 N N . ALA A 1 129 ? 29.715 6.887 22.853 1.00 51.94 129 ALA A N 1
ATOM 993 C CA . ALA A 1 129 ? 29.120 6.537 24.141 1.00 51.94 129 ALA A CA 1
ATOM 994 C C . ALA A 1 129 ? 30.168 6.136 25.197 1.00 51.94 129 ALA A C 1
ATOM 996 O O . ALA A 1 129 ? 29.968 6.395 26.385 1.00 51.94 129 ALA A O 1
ATOM 997 N N . PHE A 1 130 ? 31.302 5.564 24.774 1.00 54.31 130 PHE A N 1
ATOM 998 C CA . PHE A 1 130 ? 32.415 5.206 25.659 1.00 54.31 130 PHE A CA 1
ATOM 999 C C . PHE A 1 130 ? 33.260 6.424 26.065 1.00 54.31 130 PHE A C 1
ATOM 1001 O O . PHE A 1 130 ? 33.767 6.467 27.184 1.00 54.31 130 PHE A O 1
ATOM 1008 N N . HIS A 1 131 ? 33.367 7.444 25.205 1.00 63.84 131 HIS A N 1
ATOM 1009 C CA . HIS A 1 131 ? 34.115 8.675 25.499 1.00 63.84 131 HIS A CA 1
ATOM 1010 C C . HIS A 1 131 ? 33.359 9.669 26.398 1.00 63.84 131 HIS A C 1
ATOM 1012 O O . HIS A 1 131 ? 33.988 10.500 27.052 1.00 63.84 131 HIS A O 1
ATOM 1018 N N . HIS A 1 132 ? 32.026 9.577 26.481 1.00 61.62 132 HIS A N 1
ATOM 1019 C CA . HIS A 1 132 ? 31.191 10.475 27.290 1.00 61.62 132 HIS A CA 1
ATOM 1020 C C . HIS A 1 132 ? 30.247 9.700 28.229 1.00 61.62 132 HIS A C 1
ATOM 1022 O O . HIS A 1 132 ? 29.025 9.799 28.097 1.00 61.62 132 HIS A O 1
ATOM 1028 N N . PRO A 1 133 ? 30.768 8.969 29.234 1.00 64.50 133 PRO A N 1
ATOM 1029 C CA . PRO A 1 133 ? 29.974 8.042 30.049 1.00 64.50 133 PRO A CA 1
ATOM 1030 C C . PRO A 1 133 ? 28.839 8.727 30.825 1.00 64.50 133 PRO A C 1
ATOM 1032 O O . PRO A 1 133 ? 27.762 8.158 30.994 1.00 64.50 133 PRO A O 1
ATOM 1035 N N . ARG A 1 134 ? 29.036 9.979 31.260 1.00 64.56 134 ARG A N 1
ATOM 1036 C CA . ARG A 1 134 ? 27.994 10.778 31.932 1.00 64.56 134 ARG A CA 1
ATOM 1037 C C . ARG A 1 134 ? 26.893 11.262 30.978 1.00 64.56 134 ARG A C 1
ATOM 1039 O O . ARG A 1 134 ? 25.746 11.332 31.392 1.00 64.56 134 ARG A O 1
ATOM 1046 N N . ALA A 1 135 ? 27.219 11.576 29.721 1.00 61.50 135 ALA A N 1
ATOM 1047 C CA . ALA A 1 135 ? 26.225 11.979 28.719 1.00 61.50 135 ALA A CA 1
ATOM 1048 C C . ALA A 1 135 ? 25.480 10.764 28.143 1.00 61.50 135 ALA A C 1
ATOM 1050 O O . ALA A 1 135 ? 24.275 10.811 27.926 1.00 61.50 135 ALA A O 1
ATOM 1051 N N . ALA A 1 136 ? 26.180 9.643 27.954 1.00 58.16 136 ALA A N 1
ATOM 1052 C CA . ALA A 1 136 ? 25.575 8.386 27.531 1.00 58.16 136 ALA A CA 1
ATOM 1053 C C . ALA A 1 136 ? 24.572 7.867 28.574 1.00 58.16 136 ALA A C 1
ATOM 1055 O O . ALA A 1 136 ? 23.449 7.511 28.228 1.00 58.16 136 ALA A O 1
ATOM 1056 N N . THR A 1 137 ? 24.933 7.891 29.863 1.00 63.94 137 THR A N 1
ATOM 1057 C CA . THR A 1 137 ? 24.026 7.466 30.945 1.00 63.94 137 THR A CA 1
ATOM 1058 C C . THR A 1 137 ? 22.804 8.370 31.086 1.00 63.94 137 THR A C 1
ATOM 1060 O O . THR A 1 137 ? 21.706 7.850 31.277 1.00 63.94 137 THR A O 1
ATOM 1063 N N . THR A 1 138 ? 22.935 9.693 30.933 1.00 65.50 138 THR A N 1
ATOM 1064 C CA . THR A 1 138 ? 21.773 10.598 30.964 1.00 65.50 138 THR A CA 1
ATOM 1065 C C . THR A 1 138 ? 20.868 10.411 29.753 1.00 65.50 138 THR A C 1
ATOM 1067 O O . THR A 1 138 ? 19.654 10.357 29.924 1.00 65.50 138 THR A O 1
ATOM 1070 N N . ILE A 1 139 ? 21.419 10.231 28.549 1.00 63.31 139 ILE A N 1
ATOM 1071 C CA . ILE A 1 139 ? 20.632 9.945 27.339 1.00 63.31 139 ILE A CA 1
ATOM 1072 C C . ILE A 1 139 ? 19.878 8.623 27.482 1.00 63.31 139 ILE A C 1
ATOM 1074 O O . ILE A 1 139 ? 18.682 8.574 27.204 1.00 63.31 139 ILE A O 1
ATOM 1078 N N . VAL A 1 140 ? 20.538 7.569 27.968 1.00 67.06 140 VAL A N 1
ATOM 1079 C CA . VAL A 1 140 ? 19.905 6.264 28.203 1.00 67.06 140 VAL A CA 1
ATOM 1080 C C . VAL A 1 140 ? 18.819 6.368 29.273 1.00 67.06 140 VAL A C 1
ATOM 1082 O O . VAL A 1 140 ? 17.719 5.866 29.060 1.00 67.06 140 VAL A O 1
ATOM 1085 N N . ALA A 1 141 ? 19.074 7.059 30.388 1.00 66.12 141 ALA A N 1
ATOM 1086 C CA . ALA A 1 141 ? 18.093 7.243 31.457 1.00 66.12 141 ALA A CA 1
ATOM 1087 C C . ALA A 1 141 ? 16.873 8.061 31.001 1.00 66.12 141 ALA A C 1
ATOM 1089 O O . ALA A 1 141 ? 15.739 7.694 31.308 1.00 66.12 141 ALA A O 1
ATOM 1090 N N . VAL A 1 142 ? 17.082 9.131 30.225 1.00 69.06 142 VAL A N 1
ATOM 1091 C CA . VAL A 1 142 ? 16.003 9.945 29.643 1.00 69.06 142 VAL A CA 1
ATOM 1092 C C . VAL A 1 142 ? 15.222 9.147 28.601 1.00 69.06 142 VAL A C 1
ATOM 1094 O O . VAL A 1 142 ? 13.995 9.185 28.614 1.00 69.06 142 VAL A O 1
ATOM 1097 N N . ALA A 1 143 ? 15.895 8.377 27.744 1.00 58.06 143 ALA A N 1
ATOM 1098 C CA . ALA A 1 143 ? 15.245 7.514 26.762 1.00 58.06 143 ALA A CA 1
ATOM 1099 C C . ALA A 1 143 ? 14.419 6.401 27.429 1.00 58.06 143 ALA A C 1
ATOM 1101 O O . ALA A 1 143 ? 13.306 6.123 26.989 1.00 58.06 143 ALA A O 1
ATOM 1102 N N . LEU A 1 144 ? 14.914 5.811 28.522 1.00 58.75 144 LEU A N 1
ATOM 1103 C CA . LEU A 1 144 ? 14.181 4.831 29.329 1.00 58.75 144 LEU A CA 1
ATOM 1104 C C . LEU A 1 144 ? 12.975 5.459 30.027 1.00 58.75 144 LEU A C 1
ATOM 1106 O O . LEU A 1 144 ? 11.879 4.917 29.940 1.00 58.75 144 LEU A O 1
ATOM 1110 N N . ALA A 1 145 ? 13.140 6.613 30.676 1.00 67.12 145 ALA A N 1
ATOM 1111 C CA . ALA A 1 145 ? 12.042 7.308 31.344 1.00 67.12 145 ALA A CA 1
ATOM 1112 C C . ALA A 1 145 ? 10.964 7.760 30.345 1.00 67.12 145 ALA A C 1
ATOM 1114 O O . ALA A 1 145 ? 9.774 7.548 30.580 1.00 67.12 145 ALA A O 1
ATOM 1115 N N . ALA A 1 146 ? 11.372 8.310 29.197 1.00 63.34 146 ALA A N 1
ATOM 1116 C CA . ALA A 1 146 ? 10.474 8.664 28.104 1.00 63.34 146 ALA A CA 1
ATOM 1117 C C . ALA A 1 146 ? 9.796 7.421 27.511 1.00 63.34 146 ALA A C 1
ATOM 1119 O O . ALA A 1 146 ? 8.592 7.443 27.277 1.00 63.34 146 ALA A O 1
ATOM 1120 N N . GLY A 1 147 ? 10.531 6.321 27.331 1.00 56.53 147 GLY A N 1
ATOM 1121 C CA . GLY A 1 147 ? 10.003 5.044 26.854 1.00 56.53 147 GLY A CA 1
ATOM 1122 C C . GLY A 1 147 ? 8.973 4.435 27.807 1.00 56.53 147 GLY A C 1
ATOM 1123 O O . GLY A 1 147 ? 7.919 3.996 27.358 1.00 56.53 147 GLY A O 1
ATOM 1124 N N . ILE A 1 148 ? 9.219 4.476 29.119 1.00 62.00 148 ILE A N 1
ATOM 1125 C CA . ILE A 1 148 ? 8.297 3.992 30.158 1.00 62.00 148 ILE A CA 1
ATOM 1126 C C . ILE A 1 148 ? 7.055 4.887 30.244 1.00 62.00 148 ILE A C 1
ATOM 1128 O O . ILE A 1 148 ? 5.937 4.376 30.309 1.00 62.00 148 ILE A O 1
ATOM 1132 N N . ALA A 1 149 ? 7.219 6.212 30.197 1.00 68.19 149 ALA A N 1
ATOM 1133 C CA . ALA A 1 149 ? 6.100 7.153 30.193 1.00 68.19 149 ALA A CA 1
ATOM 1134 C C . ALA A 1 149 ? 5.239 7.003 28.929 1.00 68.19 149 ALA A C 1
ATOM 1136 O O . ALA A 1 149 ? 4.011 6.956 29.016 1.00 68.19 149 ALA A O 1
ATOM 1137 N N . LEU A 1 150 ? 5.879 6.852 27.766 1.00 61.00 150 LEU A N 1
ATOM 1138 C CA . LEU A 1 150 ? 5.215 6.591 26.494 1.00 61.00 150 LEU A CA 1
ATOM 1139 C C . LEU A 1 150 ? 4.499 5.240 26.519 1.00 61.00 150 LEU A C 1
ATOM 1141 O O . LEU A 1 150 ? 3.353 5.168 26.095 1.00 61.00 150 LEU A O 1
ATOM 1145 N N . PHE A 1 151 ? 5.121 4.194 27.067 1.00 51.72 151 PHE A N 1
ATOM 1146 C CA . PHE A 1 151 ? 4.519 2.871 27.213 1.00 51.72 151 PHE A CA 1
ATOM 1147 C C . PHE A 1 151 ? 3.325 2.883 28.171 1.00 51.72 151 PHE A C 1
ATOM 1149 O O . PHE A 1 151 ? 2.300 2.294 27.858 1.00 51.72 151 PHE A O 1
ATOM 1156 N N . ALA A 1 152 ? 3.403 3.586 29.303 1.00 61.94 152 ALA A N 1
ATOM 1157 C CA . ALA A 1 152 ? 2.304 3.691 30.262 1.00 61.94 152 ALA A CA 1
ATOM 1158 C C . ALA A 1 152 ? 1.133 4.535 29.726 1.00 61.94 152 ALA A C 1
ATOM 1160 O O . ALA A 1 152 ? -0.032 4.179 29.922 1.00 61.94 152 ALA A O 1
ATOM 1161 N N . TRP A 1 153 ? 1.426 5.630 29.017 1.00 70.00 153 TRP A N 1
ATOM 1162 C CA . TRP A 1 153 ? 0.422 6.421 28.302 1.00 70.00 153 TRP A CA 1
ATOM 1163 C C . TRP A 1 153 ? -0.229 5.598 27.189 1.00 70.00 153 TRP A C 1
ATOM 1165 O O . TRP A 1 153 ? -1.458 5.527 27.100 1.00 70.00 153 TRP A O 1
ATOM 1175 N N . ALA A 1 154 ? 0.592 4.909 26.394 1.00 57.88 154 ALA A N 1
ATOM 1176 C CA . ALA A 1 154 ? 0.135 4.052 25.321 1.00 57.88 154 ALA A CA 1
ATOM 1177 C C . ALA A 1 154 ? -0.712 2.910 25.886 1.00 57.88 154 ALA A C 1
ATOM 1179 O O . ALA A 1 154 ? -1.841 2.764 25.456 1.00 57.88 154 ALA A O 1
ATOM 1180 N N . ALA A 1 155 ? -0.270 2.174 26.906 1.00 57.47 155 ALA A N 1
ATOM 1181 C CA . ALA A 1 155 ? -1.006 1.056 27.502 1.00 57.47 155 ALA A CA 1
ATOM 1182 C C . ALA A 1 155 ? -2.429 1.443 27.950 1.00 57.47 155 ALA A C 1
ATOM 1184 O O . ALA A 1 155 ? -3.368 0.683 27.729 1.00 57.47 155 ALA A O 1
ATOM 1185 N N . ARG A 1 156 ? -2.620 2.657 28.489 1.00 62.16 156 ARG A N 1
ATOM 1186 C CA . ARG A 1 156 ? -3.946 3.168 28.891 1.00 62.16 156 ARG A CA 1
ATOM 1187 C C . ARG A 1 156 ? -4.814 3.630 27.712 1.00 62.16 156 ARG A C 1
ATOM 1189 O O . ARG A 1 156 ? -6.035 3.565 27.799 1.00 62.16 156 ARG A O 1
ATOM 1196 N N . HIS A 1 157 ? -4.216 4.086 26.611 1.00 63.28 157 HIS A N 1
ATOM 1197 C CA . HIS A 1 157 ? -4.928 4.472 25.380 1.00 63.28 157 HIS A CA 1
ATOM 1198 C C . HIS A 1 157 ? -5.054 3.323 24.350 1.00 63.28 157 HIS A C 1
ATOM 1200 O O . HIS A 1 157 ? -5.860 3.407 23.418 1.00 63.28 157 HIS A O 1
ATOM 1206 N N . ILE A 1 158 ? -4.293 2.235 24.523 1.00 64.31 158 ILE A N 1
ATOM 1207 C CA . ILE A 1 158 ? -4.124 1.121 23.581 1.00 64.31 158 ILE A CA 1
ATOM 1208 C C . ILE A 1 158 ? -5.319 0.176 23.575 1.00 64.31 158 ILE A C 1
ATOM 1210 O O . ILE A 1 158 ? -5.551 -0.428 22.542 1.00 64.31 158 ILE A O 1
ATOM 1214 N N . GLU A 1 159 ? -6.130 0.026 24.622 1.00 69.38 159 GLU A N 1
ATOM 1215 C CA . GLU A 1 159 ? -7.245 -0.935 24.522 1.00 69.38 159 GLU A CA 1
ATOM 1216 C C . GLU A 1 159 ? -8.317 -0.474 23.526 1.00 69.38 159 GLU A C 1
ATOM 1218 O O . GLU A 1 159 ? -8.706 -1.208 22.616 1.00 69.38 159 GLU A O 1
ATOM 1223 N N . ALA A 1 160 ? -8.777 0.776 23.635 1.00 71.38 160 ALA A N 1
ATOM 1224 C CA . ALA A 1 160 ? -9.751 1.325 22.693 1.00 71.38 160 ALA A CA 1
ATOM 1225 C C . ALA A 1 160 ? -9.143 1.539 21.297 1.00 71.38 160 ALA A C 1
ATOM 1227 O O . ALA A 1 160 ? -9.795 1.262 20.287 1.00 71.38 160 ALA A O 1
ATOM 1228 N N . PHE A 1 161 ? -7.892 2.002 21.228 1.00 77.25 161 PHE A N 1
ATOM 1229 C CA . PHE A 1 161 ? -7.166 2.186 19.971 1.00 77.25 161 PHE A CA 1
ATOM 1230 C C . PHE A 1 161 ? -6.826 0.849 19.297 1.00 77.25 161 PHE A C 1
ATOM 1232 O O . PHE A 1 161 ? -7.068 0.665 18.110 1.00 77.25 161 PHE A O 1
ATOM 1239 N N . GLY A 1 162 ? -6.358 -0.118 20.072 1.00 78.44 162 GLY A N 1
ATOM 1240 C CA . GLY A 1 162 ? -6.005 -1.476 19.676 1.00 78.44 162 GLY A CA 1
ATOM 1241 C C . GLY A 1 162 ? -7.213 -2.276 19.219 1.00 78.44 162 GLY A C 1
ATOM 1242 O O . GLY A 1 162 ? -7.120 -2.944 18.198 1.00 78.44 162 GLY A O 1
ATOM 1243 N N . ARG A 1 163 ? -8.385 -2.131 19.858 1.00 85.62 163 ARG A N 1
ATOM 1244 C CA . ARG A 1 163 ? -9.644 -2.683 19.318 1.00 85.62 163 ARG A CA 1
ATOM 1245 C C . ARG A 1 163 ? -9.964 -2.116 17.932 1.00 85.62 163 ARG A C 1
ATOM 1247 O O . ARG A 1 163 ? -10.318 -2.874 17.033 1.00 85.62 163 ARG A O 1
ATOM 1254 N N . ARG A 1 164 ? -9.784 -0.806 17.728 1.00 86.62 164 ARG A N 1
ATOM 1255 C CA . ARG A 1 164 ? -9.999 -0.154 16.421 1.00 86.62 164 ARG A CA 1
ATOM 1256 C C . ARG A 1 164 ? -8.973 -0.594 15.373 1.00 86.62 164 ARG A C 1
ATOM 1258 O O . ARG A 1 164 ? -9.354 -0.769 14.219 1.00 86.62 164 ARG A O 1
ATOM 1265 N N . LEU A 1 165 ? -7.710 -0.799 15.753 1.00 84.69 165 LEU A N 1
ATOM 1266 C CA . LEU A 1 165 ? -6.682 -1.370 14.875 1.00 84.69 165 LEU A CA 1
ATOM 1267 C C . LEU A 1 165 ? -6.993 -2.832 14.519 1.00 84.69 165 LEU A C 1
ATOM 1269 O O . LEU A 1 165 ? -6.971 -3.204 13.350 1.00 84.69 165 LEU A O 1
ATOM 1273 N N . ALA A 1 166 ? -7.343 -3.648 15.517 1.00 86.31 166 ALA A N 1
ATOM 1274 C CA . ALA A 1 166 ? -7.708 -5.052 15.346 1.00 86.31 166 ALA A CA 1
ATOM 1275 C C . ALA A 1 166 ? -8.906 -5.213 14.399 1.00 86.31 166 ALA A C 1
ATOM 1277 O O . ALA A 1 166 ? -8.932 -6.128 13.575 1.00 86.31 166 ALA A O 1
ATOM 1278 N N . GLN A 1 167 ? -9.867 -4.288 14.463 1.00 91.81 167 GLN A N 1
ATOM 1279 C CA . GLN A 1 167 ? -10.992 -4.238 13.534 1.00 91.81 167 GLN A CA 1
ATOM 1280 C C . GLN A 1 167 ? -10.527 -4.104 12.072 1.00 91.81 167 GLN A C 1
ATOM 1282 O O . GLN A 1 167 ? -11.033 -4.808 11.203 1.00 91.81 167 GLN A O 1
ATOM 1287 N N . GLY A 1 168 ? -9.527 -3.263 11.783 1.00 86.88 168 GLY A N 1
ATOM 1288 C CA . GLY A 1 168 ? -9.054 -3.030 10.411 1.00 86.88 168 GLY A CA 1
ATOM 1289 C C . GLY A 1 168 ? -8.281 -4.209 9.819 1.00 86.88 168 GLY A C 1
ATOM 1290 O O . GLY A 1 168 ? -8.278 -4.391 8.604 1.00 86.88 168 GLY A O 1
ATOM 1291 N N . VAL A 1 169 ? -7.692 -5.049 10.676 1.00 88.81 169 VAL A N 1
ATOM 1292 C CA . VAL A 1 169 ? -6.979 -6.278 10.287 1.00 88.81 169 VAL A CA 1
ATOM 1293 C C . VAL A 1 169 ? -7.815 -7.549 10.455 1.00 88.81 169 VAL A C 1
ATOM 1295 O O . VAL A 1 169 ? -7.296 -8.652 10.310 1.00 88.81 169 VAL A O 1
ATOM 1298 N N . THR A 1 170 ? -9.115 -7.429 10.746 1.00 93.19 170 THR A N 1
ATOM 1299 C CA . THR A 1 170 ? -9.968 -8.584 11.084 1.00 93.19 170 THR A CA 1
ATOM 1300 C C . THR A 1 170 ? -10.001 -9.643 9.982 1.00 93.19 170 THR A C 1
ATOM 1302 O O . THR A 1 170 ? -10.011 -10.831 10.293 1.00 93.19 170 THR A O 1
ATOM 1305 N N . ILE A 1 171 ? -9.903 -9.248 8.708 1.00 91.75 171 ILE A N 1
ATOM 1306 C CA . ILE A 1 171 ? -9.865 -10.189 7.578 1.00 91.75 171 ILE A CA 1
ATOM 1307 C C . ILE A 1 171 ? -8.681 -11.169 7.633 1.00 91.75 171 ILE A C 1
ATOM 1309 O O . ILE A 1 171 ? -8.784 -12.278 7.121 1.00 91.75 171 ILE A O 1
ATOM 1313 N N . LEU A 1 172 ? -7.572 -10.810 8.293 1.00 87.12 172 LEU A N 1
ATOM 1314 C CA . LEU A 1 172 ? -6.421 -11.707 8.460 1.00 87.12 172 LEU A 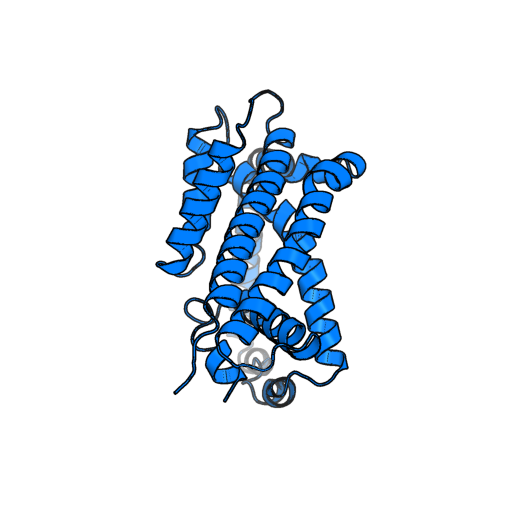CA 1
ATOM 1315 C C . LEU A 1 172 ? -6.730 -12.890 9.387 1.00 87.12 172 LEU A C 1
ATOM 1317 O O . LEU A 1 172 ? -6.069 -13.921 9.306 1.00 87.12 172 LEU A O 1
ATOM 1321 N N . ARG A 1 173 ? -7.754 -12.772 10.243 1.00 91.06 173 ARG A N 1
ATOM 1322 C CA . ARG A 1 173 ? -8.212 -13.866 11.112 1.00 91.06 173 ARG A CA 1
ATOM 1323 C C . ARG A 1 173 ? -9.002 -14.927 10.345 1.00 91.06 173 ARG A C 1
ATOM 1325 O O . ARG A 1 173 ? -9.141 -16.043 10.834 1.00 91.06 173 ARG A O 1
ATOM 1332 N N . THR A 1 174 ? -9.495 -14.609 9.146 1.00 92.62 174 THR A N 1
ATOM 1333 C CA . THR A 1 174 ? -10.217 -15.535 8.265 1.00 92.62 174 THR A CA 1
ATOM 1334 C C . THR A 1 174 ? -9.394 -15.810 6.996 1.00 92.62 174 THR A C 1
ATOM 1336 O O . THR A 1 174 ? -9.707 -15.305 5.916 1.00 92.62 174 THR A O 1
ATOM 1339 N N . PRO A 1 175 ? -8.340 -16.656 7.062 1.00 89.69 175 PRO A N 1
ATOM 1340 C CA . PRO A 1 175 ? -7.352 -16.796 5.984 1.00 89.69 175 PRO A CA 1
ATOM 1341 C C . PRO A 1 175 ? -7.962 -17.218 4.641 1.00 89.69 175 PRO A C 1
ATOM 1343 O O . PRO A 1 175 ? -7.521 -16.764 3.588 1.00 89.69 175 PRO A O 1
ATOM 1346 N N . ARG A 1 176 ? -9.025 -18.034 4.655 1.00 93.69 176 ARG A N 1
ATOM 1347 C CA . ARG A 1 176 ? -9.755 -18.422 3.434 1.00 93.69 176 ARG A CA 1
ATOM 1348 C C . ARG A 1 176 ? -10.451 -17.234 2.766 1.00 93.69 176 ARG A C 1
ATOM 1350 O O . ARG A 1 176 ? -10.475 -17.148 1.539 1.00 93.69 176 ARG A O 1
ATOM 1357 N N . GLU A 1 177 ? -11.026 -16.328 3.551 1.00 92.25 177 GLU A N 1
ATOM 1358 C CA . GLU A 1 177 ? -11.680 -15.132 3.022 1.00 92.25 177 GLU A CA 1
ATOM 1359 C C . GLU A 1 177 ? -10.659 -14.100 2.571 1.00 92.25 177 GLU A C 1
ATOM 1361 O O . GLU A 1 177 ? -10.822 -13.539 1.490 1.00 92.25 177 GLU A O 1
ATOM 1366 N N . TYR A 1 178 ? -9.583 -13.907 3.338 1.00 91.62 178 TYR A N 1
ATOM 1367 C CA . TYR A 1 178 ? -8.445 -13.090 2.925 1.00 91.62 178 TYR A CA 1
ATOM 1368 C C . TYR A 1 178 ? -7.882 -13.558 1.580 1.00 91.62 178 TYR A C 1
ATOM 1370 O O . TYR A 1 178 ? -7.779 -12.760 0.647 1.00 91.62 178 TYR A O 1
ATOM 1378 N N . ALA A 1 179 ? -7.615 -14.860 1.435 1.00 94.12 179 ALA A N 1
ATOM 1379 C CA . ALA A 1 179 ? -7.081 -15.432 0.205 1.00 94.12 179 ALA A CA 1
ATOM 1380 C C . ALA A 1 179 ? -7.998 -15.158 -1.002 1.00 94.12 179 ALA A C 1
ATOM 1382 O O . ALA A 1 179 ? -7.557 -14.681 -2.045 1.00 94.12 179 ALA A O 1
ATOM 1383 N N . ARG A 1 180 ? -9.306 -15.401 -0.851 1.00 95.62 180 ARG A N 1
ATOM 1384 C CA . ARG A 1 180 ? -10.280 -15.249 -1.946 1.00 95.62 180 ARG A CA 1
ATOM 1385 C C . ARG A 1 180 ? -10.639 -13.798 -2.256 1.00 95.62 180 ARG A C 1
ATOM 1387 O O . ARG A 1 180 ? -10.896 -13.462 -3.407 1.00 95.62 180 ARG A O 1
ATOM 1394 N N . ARG A 1 181 ? -10.744 -12.946 -1.235 1.00 94.38 181 ARG A N 1
ATOM 1395 C CA . ARG A 1 181 ? -11.309 -11.594 -1.363 1.00 94.38 181 ARG A CA 1
ATOM 1396 C C . ARG A 1 181 ? -10.255 -10.498 -1.405 1.00 94.38 181 ARG A C 1
ATOM 1398 O O . ARG A 1 181 ? -10.586 -9.405 -1.852 1.00 94.38 181 ARG A O 1
ATOM 1405 N N . VAL A 1 182 ? -9.023 -10.748 -0.979 1.00 94.19 182 VAL A N 1
ATOM 1406 C CA . VAL A 1 182 ? -7.952 -9.739 -0.969 1.00 94.19 182 VAL A CA 1
ATOM 1407 C C . VAL A 1 182 ? -6.773 -10.232 -1.787 1.00 94.19 182 VAL A C 1
ATOM 1409 O O . VAL A 1 182 ? -6.490 -9.650 -2.832 1.00 94.19 182 VAL A O 1
ATOM 1412 N N . LEU A 1 183 ? -6.169 -11.349 -1.378 1.00 93.38 183 LEU A N 1
ATOM 1413 C CA . LEU A 1 183 ? -4.955 -11.873 -1.999 1.00 93.38 183 LEU A CA 1
ATOM 1414 C C . LEU A 1 183 ? -5.154 -12.174 -3.486 1.00 93.38 183 LEU A C 1
ATOM 1416 O O . LEU A 1 183 ? -4.315 -11.796 -4.289 1.00 93.38 183 LEU A O 1
ATOM 1420 N N . ALA A 1 184 ? -6.284 -12.771 -3.877 1.00 95.81 184 ALA A N 1
ATOM 1421 C CA . ALA A 1 184 ? -6.594 -13.027 -5.285 1.00 95.81 184 ALA A CA 1
ATOM 1422 C C . ALA A 1 184 ? -6.565 -11.749 -6.143 1.00 95.81 184 ALA A C 1
ATOM 1424 O O . ALA A 1 184 ? -6.068 -11.768 -7.263 1.00 95.81 184 ALA A O 1
ATOM 1425 N N . TRP A 1 185 ? -7.047 -10.620 -5.614 1.00 96.19 185 TRP A N 1
ATOM 1426 C CA . TRP A 1 185 ? -6.987 -9.344 -6.329 1.00 96.19 185 TRP A CA 1
ATOM 1427 C C . TRP A 1 185 ? -5.575 -8.764 -6.330 1.00 96.19 185 TRP A C 1
ATOM 1429 O O . TRP A 1 185 ? -5.156 -8.217 -7.341 1.00 96.19 185 TRP A O 1
ATOM 1439 N N . GLN A 1 186 ? -4.812 -8.920 -5.247 1.00 93.75 186 GLN A N 1
ATOM 1440 C CA . GLN A 1 186 ? -3.408 -8.502 -5.230 1.00 93.75 186 GLN A CA 1
ATOM 1441 C C . GLN A 1 186 ? -2.552 -9.332 -6.200 1.00 93.75 186 GLN A C 1
ATOM 1443 O O . GLN A 1 186 ? -1.711 -8.781 -6.902 1.00 93.75 186 GLN A O 1
ATOM 1448 N N . LEU A 1 187 ? -2.828 -10.630 -6.334 1.00 95.00 187 LEU A N 1
ATOM 1449 C CA . LEU A 1 187 ? -2.191 -11.506 -7.319 1.00 95.00 187 LEU A CA 1
ATOM 1450 C C . LEU A 1 187 ? -2.503 -11.105 -8.763 1.00 95.00 187 LEU A C 1
ATOM 1452 O O . LEU A 1 187 ? -1.678 -11.341 -9.633 1.00 95.00 187 LEU A O 1
ATOM 1456 N N . VAL A 1 188 ? -3.657 -10.486 -9.027 1.00 96.62 188 VAL A N 1
ATOM 1457 C CA . VAL A 1 188 ? -3.984 -9.897 -10.340 1.00 96.62 188 VAL A CA 1
ATOM 1458 C C . VAL A 1 188 ? -3.334 -8.519 -10.511 1.00 96.62 188 VAL A C 1
ATOM 1460 O O . VAL A 1 188 ? -2.955 -8.131 -11.613 1.00 96.62 188 VAL A O 1
ATOM 1463 N N . GLU A 1 189 ? -3.175 -7.767 -9.426 1.00 96.12 189 GLU A N 1
ATOM 1464 C CA . GLU A 1 189 ? -2.555 -6.442 -9.430 1.00 96.12 189 GLU A CA 1
ATOM 1465 C C . GLU A 1 189 ? -1.069 -6.491 -9.812 1.00 96.12 189 GLU A C 1
ATOM 1467 O O . GLU A 1 189 ? -0.621 -5.676 -10.613 1.00 96.12 189 GLU A O 1
ATOM 1472 N N . TRP A 1 190 ? -0.318 -7.467 -9.299 1.00 95.00 190 TRP A N 1
ATOM 1473 C CA . TRP A 1 190 ? 1.113 -7.627 -9.580 1.00 95.00 190 TRP A CA 1
ATOM 1474 C C . TRP A 1 190 ? 1.480 -7.821 -11.062 1.00 95.00 190 TRP A C 1
ATOM 1476 O O . TRP A 1 190 ? 2.336 -7.083 -11.551 1.00 95.00 190 TRP A O 1
ATOM 1486 N N . PRO A 1 191 ? 0.860 -8.732 -11.832 1.00 95.94 191 PRO A N 1
ATOM 1487 C CA . PRO A 1 191 ? 1.142 -8.841 -13.258 1.00 95.94 191 PRO A CA 1
ATOM 1488 C C . PRO A 1 191 ? 0.709 -7.583 -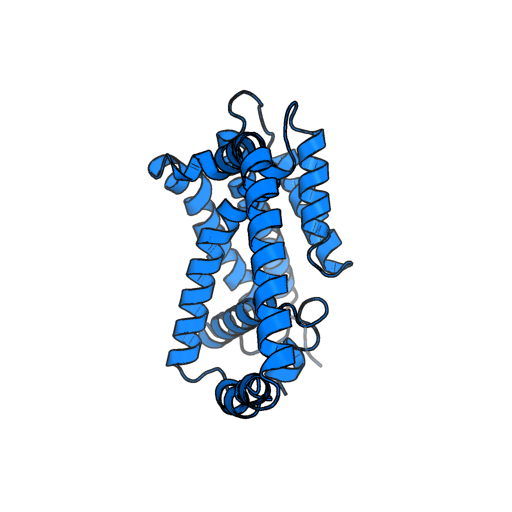14.015 1.00 95.94 191 PRO A C 1
ATOM 1490 O O . PRO A 1 191 ? 1.424 -7.158 -14.914 1.00 95.94 191 PRO A O 1
ATOM 1493 N N . LEU A 1 192 ? -0.390 -6.919 -13.625 1.00 96.62 192 LEU A N 1
ATOM 1494 C CA . LEU A 1 192 ? -0.770 -5.627 -14.215 1.00 96.62 192 LEU A CA 1
ATOM 1495 C C . LEU A 1 192 ? 0.277 -4.544 -13.940 1.00 96.62 192 LEU A C 1
ATOM 1497 O O . LEU A 1 192 ? 0.545 -3.714 -14.809 1.00 96.62 192 LEU A O 1
ATOM 1501 N N . ARG A 1 193 ? 0.886 -4.549 -12.752 1.00 95.00 193 ARG A N 1
ATOM 1502 C CA . ARG A 1 193 ? 1.991 -3.659 -12.382 1.00 95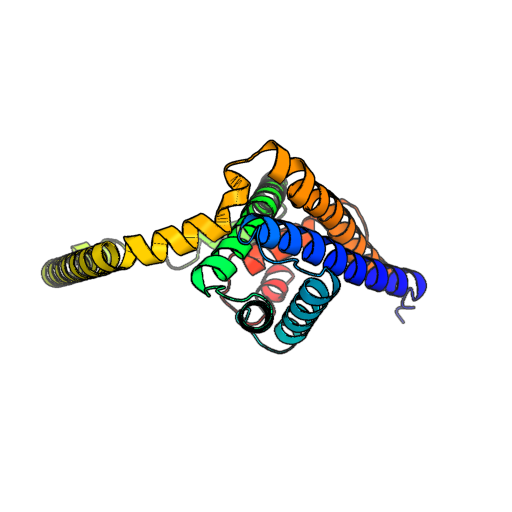.00 193 ARG A CA 1
ATOM 1503 C C . ARG A 1 193 ? 3.216 -3.884 -13.259 1.00 95.00 193 ARG A C 1
ATOM 1505 O O . ARG A 1 193 ? 3.704 -2.920 -13.841 1.00 95.00 193 ARG A O 1
ATOM 1512 N N . LEU A 1 194 ? 3.659 -5.132 -13.393 1.00 95.38 194 LEU A N 1
ATOM 1513 C CA . LEU A 1 194 ? 4.804 -5.486 -14.234 1.00 95.38 194 LEU A CA 1
ATOM 1514 C C . LEU A 1 194 ? 4.522 -5.208 -15.715 1.00 95.38 194 LEU A C 1
ATOM 1516 O O . LEU A 1 194 ? 5.364 -4.633 -16.394 1.00 95.38 194 LEU A O 1
ATOM 1520 N N . ALA A 1 195 ? 3.319 -5.525 -16.201 1.00 95.75 195 ALA A N 1
ATOM 1521 C CA . ALA A 1 195 ? 2.902 -5.222 -17.567 1.00 95.75 195 ALA A CA 1
ATOM 1522 C C . ALA A 1 195 ? 2.889 -3.713 -17.833 1.00 95.75 195 ALA A C 1
ATOM 1524 O O . ALA A 1 195 ? 3.406 -3.272 -18.851 1.00 95.75 195 ALA A O 1
ATOM 1525 N N . THR A 1 196 ? 2.361 -2.911 -16.900 1.00 95.94 196 THR A N 1
ATOM 1526 C CA . THR A 1 196 ? 2.397 -1.442 -16.990 1.00 95.94 196 THR A CA 1
ATOM 1527 C C . THR A 1 196 ? 3.833 -0.950 -17.163 1.00 95.94 196 THR A C 1
ATOM 1529 O O . THR A 1 196 ? 4.107 -0.138 -18.041 1.00 95.94 196 THR A O 1
ATOM 1532 N N . LEU A 1 197 ? 4.749 -1.456 -16.336 1.00 94.06 197 LEU A N 1
ATOM 1533 C CA . LEU A 1 197 ? 6.148 -1.051 -16.347 1.00 94.06 197 LEU A CA 1
ATOM 1534 C C . LEU A 1 197 ? 6.857 -1.472 -17.641 1.00 94.06 197 LEU A C 1
ATOM 1536 O O . LEU A 1 197 ? 7.470 -0.636 -18.295 1.00 94.06 197 LEU A O 1
ATOM 1540 N N . GLY A 1 198 ? 6.709 -2.733 -18.053 1.00 93.94 198 GLY A N 1
ATOM 1541 C CA . GLY A 1 198 ? 7.289 -3.247 -19.294 1.00 93.94 198 GLY A CA 1
ATOM 1542 C C . GLY A 1 198 ? 6.751 -2.538 -20.541 1.00 93.94 198 GLY A C 1
ATOM 1543 O O . GLY A 1 198 ? 7.520 -2.222 -21.444 1.00 93.94 198 GLY A O 1
ATOM 1544 N N . LEU A 1 199 ? 5.453 -2.213 -20.574 1.00 94.38 199 LEU A N 1
ATOM 1545 C CA . LEU A 1 199 ? 4.841 -1.452 -21.667 1.00 94.38 199 LEU A CA 1
ATOM 1546 C C . LEU A 1 199 ? 5.324 0.001 -21.703 1.00 94.38 199 LEU A C 1
ATOM 1548 O O . LEU A 1 199 ? 5.535 0.523 -22.793 1.00 94.38 199 LEU A O 1
ATOM 1552 N N . PHE A 1 200 ? 5.541 0.646 -20.550 1.00 94.00 200 PHE A N 1
ATOM 1553 C CA . PHE A 1 200 ? 6.170 1.969 -20.517 1.00 94.00 200 PHE A CA 1
ATOM 1554 C C . PHE A 1 200 ? 7.612 1.918 -21.021 1.00 94.00 200 PHE A C 1
ATOM 1556 O O . PHE A 1 200 ? 7.972 2.736 -21.861 1.00 94.00 200 PHE A O 1
ATOM 1563 N N . LEU A 1 201 ? 8.414 0.943 -20.578 1.00 92.19 201 LEU A N 1
ATOM 1564 C CA . LEU A 1 201 ? 9.776 0.761 -21.091 1.00 92.19 201 LEU A CA 1
ATOM 1565 C C . LEU A 1 201 ? 9.762 0.586 -22.615 1.00 92.19 201 LEU A C 1
ATOM 1567 O O . LEU A 1 201 ? 10.487 1.280 -23.319 1.00 92.19 201 LEU A O 1
ATOM 1571 N N . HIS A 1 202 ? 8.870 -0.265 -23.124 1.00 91.94 202 HIS A N 1
ATOM 1572 C CA . HIS A 1 202 ? 8.728 -0.492 -24.558 1.00 91.94 202 HIS A CA 1
ATOM 1573 C C . HIS A 1 202 ? 8.268 0.761 -25.317 1.00 91.94 202 HIS A C 1
ATOM 1575 O O . HIS A 1 202 ? 8.774 1.042 -26.397 1.00 91.94 202 HIS A O 1
ATOM 1581 N N . ALA A 1 203 ? 7.338 1.538 -24.755 1.00 91.44 203 ALA A N 1
ATOM 1582 C CA . ALA A 1 203 ? 6.817 2.752 -25.383 1.00 91.44 203 ALA A CA 1
ATOM 1583 C C . ALA A 1 203 ? 7.872 3.859 -25.547 1.00 91.44 203 ALA A C 1
ATOM 1585 O O . ALA A 1 203 ? 7.738 4.685 -26.451 1.00 91.44 203 ALA A O 1
ATOM 1586 N N . PHE A 1 204 ? 8.887 3.877 -24.678 1.00 90.19 204 PHE A N 1
ATOM 1587 C CA . PHE A 1 204 ? 9.974 4.859 -24.667 1.00 90.19 204 PHE A CA 1
ATOM 1588 C C . PHE A 1 204 ? 11.297 4.310 -25.227 1.00 90.19 204 PHE A C 1
ATOM 1590 O O . PHE A 1 204 ? 12.351 4.871 -24.936 1.00 90.19 204 PHE A O 1
ATOM 1597 N N . ASP A 1 205 ? 11.254 3.225 -26.009 1.00 85.69 205 ASP A N 1
ATOM 1598 C CA . ASP A 1 205 ? 12.428 2.588 -26.631 1.00 85.69 205 ASP A CA 1
ATOM 1599 C C . ASP A 1 205 ? 13.518 2.149 -25.624 1.00 85.69 205 ASP A C 1
ATOM 1601 O O . ASP A 1 205 ? 14.692 1.999 -25.967 1.00 85.69 205 ASP A O 1
ATOM 1605 N N . MET A 1 206 ? 13.133 1.906 -24.367 1.00 87.31 206 MET A N 1
ATOM 1606 C CA . MET A 1 206 ? 14.007 1.332 -23.345 1.00 87.31 206 MET A CA 1
ATOM 1607 C C . MET A 1 206 ? 13.996 -0.202 -23.433 1.00 87.31 206 MET A C 1
ATOM 1609 O O . MET A 1 206 ? 13.009 -0.791 -23.886 1.00 87.31 206 MET A O 1
ATOM 1613 N N . PRO A 1 207 ? 15.048 -0.897 -22.953 1.00 84.56 207 PRO A N 1
ATOM 1614 C CA . PRO A 1 207 ? 15.075 -2.356 -22.932 1.00 84.56 207 PRO A CA 1
ATOM 1615 C C . PRO A 1 207 ? 13.873 -2.918 -22.157 1.00 84.56 207 PRO A C 1
ATOM 1617 O O . PRO A 1 207 ? 13.834 -2.869 -20.930 1.00 84.56 207 PRO A O 1
ATOM 1620 N N . ALA A 1 208 ? 12.885 -3.471 -22.861 1.00 86.31 208 ALA A N 1
ATOM 1621 C CA . ALA A 1 208 ? 11.650 -4.017 -22.290 1.00 86.31 208 ALA A CA 1
ATOM 1622 C C . ALA A 1 208 ? 11.733 -5.542 -22.106 1.00 86.31 208 ALA A C 1
ATOM 1624 O O . ALA A 1 208 ? 10.867 -6.302 -22.534 1.00 86.31 208 ALA A O 1
ATOM 1625 N N . THR A 1 209 ? 12.823 -6.007 -21.499 1.00 90.44 209 THR A N 1
ATOM 1626 C CA . THR A 1 209 ? 13.002 -7.422 -21.152 1.00 90.44 209 THR A CA 1
ATOM 1627 C C . THR A 1 209 ? 12.336 -7.741 -19.813 1.00 90.44 209 THR A C 1
ATOM 1629 O O . THR A 1 209 ? 12.079 -6.852 -18.994 1.00 90.44 209 THR A O 1
ATOM 1632 N N . VAL A 1 210 ? 12.097 -9.028 -19.545 1.00 88.19 210 VAL A N 1
ATOM 1633 C CA . VAL A 1 210 ? 11.616 -9.482 -18.228 1.00 88.19 210 VAL A CA 1
ATOM 1634 C C . VAL A 1 210 ? 12.587 -9.040 -17.129 1.00 88.19 210 VAL A C 1
ATOM 1636 O O . VAL A 1 210 ? 12.161 -8.486 -16.120 1.00 88.19 210 VAL A O 1
ATOM 1639 N N . ARG A 1 211 ? 13.896 -9.197 -17.363 1.00 86.38 211 ARG A N 1
ATOM 1640 C CA . ARG A 1 211 ? 14.948 -8.832 -16.406 1.00 86.38 211 ARG A CA 1
ATOM 1641 C C . ARG A 1 211 ? 14.946 -7.338 -16.084 1.00 86.38 211 ARG A C 1
ATOM 1643 O O . ARG A 1 211 ? 14.935 -6.981 -14.913 1.00 86.38 211 ARG A O 1
ATOM 1650 N N . SER A 1 212 ? 14.916 -6.472 -17.096 1.00 85.75 212 SER A N 1
ATOM 1651 C CA . SER A 1 212 ? 14.893 -5.017 -16.886 1.00 85.75 212 SER A CA 1
ATOM 1652 C C . SER A 1 212 ? 13.611 -4.552 -16.198 1.00 85.75 212 SER A C 1
ATOM 1654 O O . SER A 1 212 ? 13.676 -3.731 -15.293 1.00 85.75 212 SER A O 1
ATOM 1656 N N . THR A 1 213 ? 12.459 -5.136 -16.538 1.00 90.38 213 THR A N 1
ATOM 1657 C CA . THR A 1 213 ? 11.185 -4.823 -15.870 1.00 90.38 213 THR A CA 1
ATOM 1658 C C . THR A 1 213 ? 11.220 -5.203 -14.387 1.00 90.38 213 THR A C 1
ATOM 1660 O O . THR A 1 213 ? 10.846 -4.402 -13.530 1.00 90.38 213 THR A O 1
ATOM 1663 N N . LEU A 1 214 ? 11.691 -6.413 -14.066 1.00 89.81 214 LEU A N 1
ATOM 1664 C CA . LEU A 1 214 ? 11.830 -6.873 -12.682 1.00 89.81 214 LEU A CA 1
ATOM 1665 C C . LEU A 1 214 ? 12.829 -6.017 -11.900 1.00 89.81 214 LEU A C 1
ATOM 1667 O O . LEU A 1 214 ? 12.562 -5.678 -10.750 1.00 89.81 214 LEU A O 1
ATOM 1671 N N . LEU A 1 215 ? 13.927 -5.610 -12.536 1.00 85.56 215 LEU A N 1
ATOM 1672 C CA . LEU A 1 215 ? 14.913 -4.723 -11.931 1.00 85.56 215 LEU A CA 1
ATOM 1673 C C . LEU A 1 215 ? 14.356 -3.347 -11.611 1.00 85.56 215 LEU A C 1
ATOM 1675 O O . LEU A 1 215 ? 14.485 -2.888 -10.481 1.00 85.56 215 LEU A O 1
ATOM 1679 N N . THR A 1 216 ? 13.686 -2.706 -12.568 1.00 88.25 216 THR A N 1
ATOM 1680 C CA . THR A 1 216 ? 13.058 -1.405 -12.330 1.00 88.25 216 THR A CA 1
ATOM 1681 C C . THR A 1 216 ? 12.029 -1.497 -11.201 1.00 88.25 216 THR A C 1
ATOM 1683 O O . THR A 1 216 ? 11.976 -0.618 -10.343 1.00 88.25 216 THR A O 1
ATOM 1686 N N . GLN A 1 217 ? 11.260 -2.590 -11.133 1.00 91.38 217 GLN A N 1
ATOM 1687 C CA . GLN A 1 217 ? 10.334 -2.818 -10.025 1.00 91.38 217 GLN A CA 1
ATOM 1688 C C . GLN A 1 217 ? 11.063 -3.024 -8.685 1.00 91.38 217 GLN A C 1
ATOM 1690 O O . GLN A 1 217 ? 10.598 -2.509 -7.667 1.00 91.38 217 GLN A O 1
ATOM 1695 N N . ALA A 1 218 ? 12.188 -3.743 -8.664 1.00 83.88 218 ALA A N 1
ATOM 1696 C CA . ALA A 1 218 ? 12.995 -3.936 -7.461 1.00 83.88 218 ALA A CA 1
ATOM 1697 C C . ALA A 1 218 ? 13.557 -2.596 -6.958 1.00 83.88 218 ALA A C 1
ATOM 1699 O O . ALA A 1 218 ? 13.404 -2.269 -5.781 1.00 83.88 218 ALA A O 1
ATOM 1700 N N . THR A 1 219 ? 14.111 -1.779 -7.857 1.00 81.56 219 THR A N 1
ATOM 1701 C CA . THR A 1 219 ? 14.614 -0.431 -7.556 1.00 81.56 219 THR A CA 1
ATOM 1702 C C . THR A 1 219 ? 13.514 0.465 -6.987 1.00 81.56 219 THR A C 1
ATOM 1704 O O . THR A 1 219 ? 13.708 1.077 -5.936 1.00 81.56 219 THR A O 1
ATOM 1707 N N . GLN A 1 220 ? 12.324 0.479 -7.598 1.00 83.75 220 GLN A N 1
ATOM 1708 C CA . GLN A 1 220 ? 11.165 1.216 -7.078 1.00 83.75 220 GLN A CA 1
ATOM 1709 C C . GLN A 1 220 ? 10.757 0.753 -5.671 1.00 83.75 220 GLN A C 1
ATOM 1711 O O . GLN A 1 220 ? 10.399 1.569 -4.813 1.00 83.75 220 GLN A O 1
ATOM 1716 N N . SER A 1 221 ? 10.814 -0.556 -5.409 1.00 81.00 221 SER A N 1
ATOM 1717 C CA . SER A 1 221 ? 10.520 -1.120 -4.090 1.00 81.00 221 SER A CA 1
ATOM 1718 C C . SER A 1 221 ? 11.538 -0.672 -3.033 1.00 81.00 221 SER A C 1
ATOM 1720 O O . SER A 1 221 ? 11.129 -0.304 -1.931 1.00 81.00 221 SER A O 1
ATOM 1722 N N . VAL A 1 222 ? 12.834 -0.615 -3.368 1.00 70.75 222 VAL A N 1
ATOM 1723 C CA . VAL A 1 222 ? 13.875 -0.071 -2.474 1.00 70.75 222 VAL A CA 1
ATOM 1724 C C . VAL A 1 222 ? 13.669 1.427 -2.228 1.00 70.75 222 VAL A C 1
ATOM 1726 O O . VAL A 1 222 ? 13.674 1.863 -1.077 1.00 70.75 222 VAL A O 1
ATOM 1729 N N . ALA A 1 223 ? 13.410 2.211 -3.279 1.00 71.38 223 ALA A N 1
ATOM 1730 C CA . ALA A 1 223 ? 13.180 3.654 -3.169 1.00 71.38 223 ALA A CA 1
ATOM 1731 C C . ALA A 1 223 ? 11.960 3.991 -2.293 1.00 71.38 223 ALA A C 1
ATOM 1733 O O . ALA A 1 223 ? 11.971 4.967 -1.546 1.00 71.38 223 ALA A O 1
ATOM 1734 N N . THR A 1 224 ? 10.918 3.156 -2.331 1.00 68.25 224 THR A N 1
ATOM 1735 C CA . THR A 1 224 ? 9.733 3.320 -1.473 1.00 68.25 224 THR A CA 1
ATOM 1736 C C . THR A 1 224 ? 10.018 2.960 -0.008 1.00 68.25 224 THR A C 1
ATOM 1738 O O . THR A 1 224 ? 9.399 3.529 0.891 1.00 68.25 224 THR A O 1
ATOM 1741 N N . ALA A 1 225 ? 10.934 2.018 0.244 1.00 59.16 225 ALA A N 1
ATOM 1742 C CA . ALA A 1 225 ? 11.308 1.573 1.588 1.00 59.16 225 ALA A CA 1
ATOM 1743 C C . ALA A 1 225 ? 12.266 2.541 2.305 1.00 59.16 225 ALA A C 1
ATOM 1745 O O . ALA A 1 225 ? 12.250 2.614 3.533 1.00 59.16 225 ALA A O 1
ATOM 1746 N N . LEU A 1 226 ? 13.061 3.304 1.549 1.00 53.16 226 LEU A N 1
ATOM 1747 C CA . LEU A 1 226 ? 13.976 4.333 2.045 1.00 53.16 226 LEU A CA 1
ATOM 1748 C C . LEU A 1 226 ? 13.455 5.727 1.650 1.00 53.16 226 LEU A C 1
ATOM 1750 O O . LEU A 1 226 ? 13.963 6.315 0.694 1.00 53.16 226 LEU A O 1
ATOM 1754 N N . PRO A 1 227 ? 12.447 6.284 2.353 1.00 47.69 227 PRO A N 1
ATOM 1755 C CA . PRO A 1 227 ? 11.881 7.592 2.041 1.00 47.69 227 PRO A CA 1
ATOM 1756 C C . PRO A 1 227 ? 12.833 8.704 2.506 1.00 47.69 227 PRO A C 1
ATOM 1758 O O . PRO A 1 227 ? 12.528 9.458 3.425 1.00 47.69 227 PRO A O 1
ATOM 1761 N N . LEU A 1 228 ? 14.018 8.780 1.902 1.00 40.00 228 LEU A N 1
ATOM 1762 C CA . LEU A 1 228 ? 15.010 9.814 2.180 1.00 40.00 228 LEU A CA 1
ATOM 1763 C C . LEU A 1 228 ? 14.845 11.036 1.254 1.00 40.00 228 LEU A C 1
ATOM 1765 O O . LEU A 1 228 ? 15.414 12.079 1.560 1.00 40.00 228 LEU A O 1
ATOM 1769 N N . THR A 1 229 ? 14.031 10.973 0.182 1.00 39.75 229 THR A N 1
ATOM 1770 C CA . THR A 1 229 ? 13.802 12.100 -0.757 1.00 39.75 229 THR A CA 1
ATOM 1771 C C . THR A 1 229 ? 12.421 12.097 -1.457 1.00 39.75 229 THR A C 1
ATOM 1773 O O . THR A 1 229 ? 11.688 11.104 -1.446 1.00 39.75 229 THR A O 1
ATOM 1776 N N . LEU A 1 230 ? 12.041 13.248 -2.047 1.00 34.31 230 LEU A N 1
ATOM 1777 C CA . LEU A 1 230 ? 10.767 13.510 -2.744 1.00 34.31 230 LEU A CA 1
ATOM 1778 C C . LEU A 1 230 ? 10.432 12.434 -3.790 1.00 34.31 230 LEU A C 1
ATOM 1780 O O . LEU A 1 230 ? 11.124 12.325 -4.790 1.00 34.31 230 LEU A O 1
ATOM 1784 N N . ALA A 1 231 ? 9.330 11.698 -3.607 1.00 39.34 231 ALA A N 1
ATOM 1785 C CA . ALA A 1 231 ? 8.768 10.765 -4.599 1.00 39.34 231 ALA A CA 1
ATOM 1786 C C . ALA A 1 231 ? 9.759 9.733 -5.204 1.00 39.34 231 ALA A C 1
ATOM 1788 O O . ALA A 1 231 ? 9.479 9.189 -6.266 1.00 39.34 231 ALA A O 1
ATOM 1789 N N . GLY A 1 232 ? 10.902 9.464 -4.554 1.00 39.72 232 GLY A N 1
ATOM 1790 C CA . GLY A 1 232 ? 12.002 8.660 -5.118 1.00 39.72 232 GLY A CA 1
ATOM 1791 C C . GLY A 1 232 ? 12.860 9.392 -6.166 1.00 39.72 232 GLY A C 1
ATOM 1792 O O . GLY A 1 232 ? 13.872 8.867 -6.629 1.00 39.72 232 GLY A O 1
ATOM 1793 N N . ILE A 1 233 ? 12.502 10.632 -6.512 1.00 39.56 233 ILE A N 1
ATOM 1794 C CA . ILE A 1 233 ? 13.255 11.510 -7.405 1.00 39.56 233 ILE A CA 1
ATOM 1795 C C . ILE A 1 233 ? 14.510 11.951 -6.642 1.00 39.56 233 ILE A C 1
ATOM 1797 O O . ILE A 1 233 ? 14.446 12.660 -5.636 1.00 39.56 233 ILE A O 1
ATOM 1801 N N . GLY A 1 234 ? 15.656 11.437 -7.080 1.00 36.31 234 GLY A N 1
ATOM 1802 C CA . GLY A 1 234 ? 16.958 11.605 -6.432 1.00 36.31 234 GLY A CA 1
ATOM 1803 C C . GLY A 1 234 ? 17.581 10.278 -6.004 1.00 36.31 234 GLY A C 1
ATOM 1804 O O . GLY A 1 234 ? 18.749 10.061 -6.296 1.00 36.31 234 GLY A O 1
ATOM 1805 N N . THR A 1 235 ? 16.817 9.347 -5.419 1.00 42.78 235 THR A N 1
ATOM 1806 C CA . THR A 1 235 ? 17.307 7.974 -5.202 1.00 42.78 235 THR A CA 1
ATOM 1807 C C . THR A 1 235 ? 17.323 7.208 -6.517 1.00 42.78 235 THR A C 1
ATOM 1809 O O . THR A 1 235 ? 18.346 6.634 -6.849 1.00 42.78 235 THR A O 1
ATOM 1812 N N . GLU A 1 236 ? 16.279 7.284 -7.347 1.00 41.75 236 GLU A N 1
ATOM 1813 C CA . GLU A 1 236 ? 16.304 6.636 -8.671 1.00 41.75 236 GLU A CA 1
ATOM 1814 C C . GLU A 1 236 ? 17.381 7.217 -9.603 1.00 41.75 236 GLU A C 1
ATOM 1816 O O . GLU A 1 236 ? 17.975 6.480 -10.380 1.00 41.75 236 GLU A O 1
ATOM 1821 N N . GLN A 1 237 ? 17.693 8.513 -9.493 1.00 41.34 237 GLN A N 1
ATOM 1822 C CA . GLN A 1 237 ? 18.766 9.144 -10.273 1.00 41.34 237 GLN A CA 1
ATOM 1823 C C . GLN A 1 237 ? 20.164 8.844 -9.715 1.00 41.34 237 GLN A C 1
ATOM 1825 O O . GLN A 1 237 ? 21.079 8.640 -10.498 1.00 41.34 237 GLN A O 1
ATOM 1830 N N . ALA A 1 238 ? 20.341 8.758 -8.393 1.00 39.53 238 ALA A N 1
ATOM 1831 C CA . ALA A 1 238 ? 21.615 8.351 -7.791 1.00 39.53 238 ALA A CA 1
ATOM 1832 C C . ALA A 1 238 ? 21.916 6.848 -7.958 1.00 39.53 238 ALA A C 1
ATOM 1834 O O . ALA A 1 238 ? 23.057 6.438 -7.789 1.00 39.53 238 ALA A O 1
ATOM 1835 N N . LEU A 1 239 ? 20.899 6.030 -8.257 1.00 41.78 239 LEU A N 1
ATOM 1836 C CA . LEU A 1 239 ? 21.021 4.582 -8.471 1.00 41.78 239 LEU A CA 1
ATOM 1837 C C . LEU A 1 239 ? 21.175 4.196 -9.957 1.00 41.78 239 LEU A C 1
ATOM 1839 O O . LEU A 1 239 ? 21.450 3.034 -10.248 1.00 41.78 239 LEU A O 1
ATOM 1843 N N . LEU A 1 240 ? 20.962 5.140 -10.884 1.00 43.50 240 LEU A N 1
ATOM 1844 C CA . LEU A 1 240 ? 21.043 4.939 -12.340 1.00 43.50 240 LEU A CA 1
ATOM 1845 C C . LEU A 1 240 ? 22.191 5.715 -13.017 1.00 43.50 240 LEU A C 1
ATOM 1847 O O . LEU A 1 240 ? 22.350 5.583 -14.231 1.00 43.50 240 LEU A O 1
ATOM 1851 N N . VAL A 1 241 ? 22.957 6.516 -12.266 1.00 40.44 241 VAL A N 1
ATOM 1852 C CA . VAL A 1 241 ? 24.149 7.251 -12.739 1.00 40.44 241 VAL A CA 1
ATOM 1853 C C . VAL A 1 241 ? 25.412 6.612 -12.183 1.00 40.44 241 VAL A C 1
ATOM 1855 O O . VAL A 1 241 ? 25.412 6.282 -10.978 1.00 40.44 241 VAL A O 1
#

Foldseek 3Di:
DFPQPVVLLVLLVVLVLVLLLLQLQLLQLLVCQLPVPADRDSVQSSVLSVQQVVVLVPDFDSVSVVSSLVSVPVRDPPADSLLSVLLVVLLVVVVLVVLVVLLVVCVVVVVQPCVVVVVVPPDPPPCVCVVCVVVVVVVVVVCVVVVVVCCVVCVVVCPVSVVSSCSSCVVVVVVVSSVVRNVVSVVVSVVSQLSSQLSNCVSRVHPSDPVVSSVVSNQLSVLVVPVPDGPSVPVVVVRVD

pLDDT: mean 78.89, std 17.31, range [34.31, 96.69]

Secondary structure (DSSP, 8-state):
-----HHHHHHHHHHHHHHHHHHHHHHHHHHHHH-TTS---HHHHHHHHHHHHHHHTTSSTTHHHHHHHHHHHHHSTT--HHHHHHHHHHHHHHHHHHHHHHHHHHHHTT--TTTTTGGGS----TTHHHH-HHHHHHHHHHHHHHHHHHHHHHHHHHHHHHHHHHHHTGGGGSHHHHIIIIIHHHHHHHHHHHHHHHHHHHHTTS---HHHHHHHHHHHHHHHHS--SGGGTTHHHHTT-

Radius of gyration: 21.86 Å; chains: 1; bounding box: 57×35×65 Å